Protein AF-0000000072578211 (afdb_homodimer)

Secondary structure (DSSP, 8-state):
------------------------------GGGGS-HHHHHHHHHHHHHHH-SHHHHHHHHHHHHS-EEHHHHHHHH---HHHHHHHHHHHHHTTSEEEEEETTEEEEEES-HHHHHHHHHHHHHHT--HHHHHHHHHHHH-S-------/------------------------------GGGGS-HHHHHHHHHHHHHHH-SHHHHHHHHHHHHS-EEHHHHHHHH---HHHHHHHHHHHHHTTSEEEEEETTEEEEEES-HHHHHHHHHHHHHHT--HHHHHHHHHHHH-S-------

Structure (mmCIF, N/CA/C/O backbone):
data_AF-0000000072578211-model_v1
#
loop_
_entity.id
_entity.type
_entity.pdbx_description
1 polymer 'ArsR-family transcriptional regulator'
#
loop_
_atom_site.group_PDB
_atom_site.id
_atom_site.type_symbol
_atom_site.label_atom_id
_atom_site.label_alt_id
_atom_site.label_comp_id
_atom_site.label_asym_id
_atom_site.label_entity_id
_atom_site.label_seq_id
_atom_site.pdbx_PDB_ins_code
_atom_site.Cartn_x
_atom_site.Cartn_y
_atom_site.Cartn_z
_atom_site.occupancy
_atom_site.B_iso_or_equiv
_atom_site.auth_seq_id
_atom_site.auth_comp_id
_atom_site.auth_asym_id
_atom_site.auth_atom_id
_atom_site.pdbx_PDB_model_num
ATOM 1 N N . MET A 1 1 ? -24.375 31.984 -85.375 1 36.47 1 MET A N 1
ATOM 2 C CA . MET A 1 1 ? -25.062 31.297 -84.312 1 36.47 1 MET A CA 1
ATOM 3 C C . MET A 1 1 ? -24.078 30.891 -83.188 1 36.47 1 MET A C 1
ATOM 5 O O . MET A 1 1 ? -23.25 30 -83.375 1 36.47 1 MET A O 1
ATOM 9 N N . ARG A 1 2 ? -23.547 31.953 -82.5 1 41.81 2 ARG A N 1
ATOM 10 C CA . ARG A 1 2 ? -22.531 31.875 -81.438 1 41.81 2 ARG A CA 1
ATOM 11 C C . ARG A 1 2 ? -23.016 31.062 -80.25 1 41.81 2 ARG A C 1
ATOM 13 O O . ARG A 1 2 ? -24.109 31.297 -79.75 1 41.81 2 ARG A O 1
ATOM 20 N N . ARG A 1 3 ? -22.594 29.766 -80.188 1 44.28 3 ARG A N 1
ATOM 21 C CA . ARG A 1 3 ? -22.859 28.797 -79.125 1 44.28 3 ARG A CA 1
ATOM 22 C C . ARG A 1 3 ? -22.359 29.328 -77.812 1 44.28 3 ARG A C 1
ATOM 24 O O . ARG A 1 3 ? -21.172 29.594 -77.625 1 44.28 3 ARG A O 1
ATOM 31 N N . ILE A 1 4 ? -23.203 30.047 -77.062 1 45 4 ILE A N 1
ATOM 32 C CA . ILE A 1 4 ? -22.984 30.516 -75.688 1 45 4 ILE A CA 1
ATOM 33 C C . ILE A 1 4 ? -22.703 29.328 -74.812 1 45 4 ILE A C 1
ATOM 35 O O . ILE A 1 4 ? -23.484 28.391 -74.75 1 45 4 ILE A O 1
ATOM 39 N N . ASP A 1 5 ? -21.422 28.875 -74.625 1 43.88 5 ASP A N 1
ATOM 40 C CA . ASP A 1 5 ? -20.906 27.859 -73.75 1 43.88 5 ASP A CA 1
ATOM 41 C C . ASP A 1 5 ? -21.172 28.234 -72.312 1 43.88 5 ASP A C 1
ATOM 43 O O . ASP A 1 5 ? -20.453 29.047 -71.688 1 43.88 5 ASP A O 1
ATOM 47 N N . SER A 1 6 ? -22.422 28.438 -71.875 1 41.56 6 SER A N 1
ATOM 48 C CA . SER A 1 6 ? -22.75 28.859 -70.562 1 41.56 6 SER A CA 1
ATOM 49 C C . SER A 1 6 ? -22.359 27.797 -69.5 1 41.56 6 SER A C 1
ATOM 51 O O . SER A 1 6 ? -23.219 27.219 -68.875 1 41.56 6 SER A O 1
ATOM 53 N N . THR A 1 7 ? -21.469 26.844 -69.75 1 43.56 7 THR A N 1
ATOM 54 C CA . THR A 1 7 ? -21.469 25.781 -68.75 1 43.56 7 THR A CA 1
ATOM 55 C C . THR A 1 7 ? -21.047 26.344 -67.375 1 43.56 7 THR A C 1
ATOM 57 O O . THR A 1 7 ? -19.859 26.625 -67.125 1 43.56 7 THR A O 1
ATOM 60 N N . ALA A 1 8 ? -21.719 27.406 -66.875 1 42.22 8 ALA A N 1
ATOM 61 C CA . ALA A 1 8 ? -21.359 27.844 -65.5 1 42.22 8 ALA A CA 1
ATOM 62 C C . ALA A 1 8 ? -21.391 26.672 -64.562 1 42.22 8 ALA A C 1
ATOM 64 O O . ALA A 1 8 ? -22.391 25.938 -64.5 1 42.22 8 ALA A O 1
ATOM 65 N N . ARG A 1 9 ? -20.203 26.156 -64.188 1 40.69 9 ARG A N 1
ATOM 66 C CA . ARG A 1 9 ? -20.047 25.109 -63.188 1 40.69 9 ARG A CA 1
ATOM 67 C C . ARG A 1 9 ? -20.688 25.516 -61.875 1 40.69 9 ARG A C 1
ATOM 69 O O . ARG A 1 9 ? -20.484 26.625 -61.375 1 40.69 9 ARG A O 1
ATOM 76 N N . PRO A 1 10 ? -21.812 24.906 -61.5 1 40.28 10 PRO A N 1
ATOM 77 C CA . PRO A 1 10 ? -22.438 25.234 -60.219 1 40.28 10 PRO A CA 1
ATOM 78 C C . PRO A 1 10 ? -21.422 25.266 -59.062 1 40.28 10 PRO A C 1
ATOM 80 O O . PRO A 1 10 ? -20.391 24.609 -59.125 1 40.28 10 PRO A O 1
ATOM 83 N N . ALA A 1 11 ? -21.422 26.453 -58.375 1 40.59 11 ALA A N 1
ATOM 84 C CA . ALA A 1 11 ? -20.688 26.75 -57.156 1 40.59 11 ALA A CA 1
ATOM 85 C C . ALA A 1 11 ? -20.703 25.562 -56.219 1 40.59 11 ALA A C 1
ATOM 87 O O . ALA A 1 11 ? -21.734 24.906 -56.031 1 40.59 11 ALA A O 1
ATOM 88 N N . GLY A 1 12 ? -19.578 24.906 -56.125 1 33.88 12 GLY A N 1
ATOM 89 C CA . GLY A 1 12 ? -19.281 23.797 -55.219 1 33.88 12 GLY A CA 1
ATOM 90 C C . GLY A 1 12 ? -19.875 23.969 -53.844 1 33.88 12 GLY A C 1
ATOM 91 O O . GLY A 1 12 ? -20.062 25.094 -53.375 1 33.88 12 GLY A O 1
ATOM 92 N N . GLU A 1 13 ? -20.938 23.203 -53.562 1 39.91 13 GLU A N 1
ATOM 93 C CA . GLU A 1 13 ? -21.469 23.031 -52.188 1 39.91 13 GLU A CA 1
ATOM 94 C C . GLU A 1 13 ? -20.344 23.062 -51.156 1 39.91 13 GLU A C 1
ATOM 96 O O . GLU A 1 13 ? -19.391 22.297 -51.25 1 39.91 13 GLU A O 1
ATOM 101 N N . ARG A 1 14 ? -20 24.328 -50.688 1 37.62 14 ARG A N 1
ATOM 102 C CA . ARG A 1 14 ? -19.172 24.359 -49.5 1 37.62 14 ARG A CA 1
ATOM 103 C C . ARG A 1 14 ? -19.625 23.312 -48.5 1 37.62 14 ARG A C 1
ATOM 105 O O . ARG A 1 14 ? -20.781 23.328 -48.062 1 37.62 14 ARG A O 1
ATOM 112 N N . GLU A 1 15 ? -19.125 22.062 -48.562 1 40.78 15 GLU A N 1
ATOM 113 C CA . GLU A 1 15 ? -19.281 21.125 -47.469 1 40.78 15 GLU A CA 1
ATOM 114 C C . GLU A 1 15 ? -19.078 21.812 -46.125 1 40.78 15 GLU A C 1
ATOM 116 O O . GLU A 1 15 ? -17.984 22.344 -45.844 1 40.78 15 GLU A O 1
ATOM 121 N N . VAL A 1 16 ? -20.078 22.578 -45.688 1 40.16 16 VAL A N 1
ATOM 122 C CA . VAL A 1 16 ? -20.031 22.953 -44.25 1 40.16 16 VAL A CA 1
ATOM 123 C C . VAL A 1 16 ? -19.422 21.812 -43.438 1 40.16 16 VAL A C 1
ATOM 125 O O . VAL A 1 16 ? -19.969 20.703 -43.406 1 40.16 16 VAL A O 1
ATOM 128 N N . ALA A 1 17 ? -18.078 21.75 -43.5 1 38.12 17 ALA A N 1
ATOM 129 C CA . ALA A 1 17 ? -17.406 20.938 -42.5 1 38.12 17 ALA A CA 1
ATOM 130 C C . ALA A 1 17 ? -18.109 21.031 -41.156 1 38.12 17 ALA A C 1
ATOM 132 O O . ALA A 1 17 ? -18.156 22.109 -40.531 1 38.12 17 ALA A O 1
ATOM 133 N N . MET A 1 18 ? -19.312 20.453 -41.031 1 35.31 18 MET A N 1
ATOM 134 C CA . MET A 1 18 ? -19.781 20.312 -39.656 1 35.31 18 MET A CA 1
ATOM 135 C C . MET A 1 18 ? -18.641 19.938 -38.719 1 35.31 18 MET A C 1
ATOM 137 O O . MET A 1 18 ? -17.969 18.922 -38.938 1 35.31 18 MET A O 1
ATOM 141 N N . ALA A 1 19 ? -17.891 21 -38.281 1 36.97 19 ALA A N 1
ATOM 142 C CA . ALA A 1 19 ? -16.984 20.734 -37.188 1 36.97 19 ALA A CA 1
ATOM 143 C C . ALA A 1 19 ? -17.547 19.688 -36.219 1 36.97 19 ALA A C 1
ATOM 145 O O . ALA A 1 19 ? -18.703 19.781 -35.812 1 36.97 19 ALA A O 1
ATOM 146 N N . ARG A 1 20 ? -17.219 18.438 -36.438 1 37.59 20 ARG A N 1
ATOM 147 C CA . ARG A 1 20 ? -17.547 17.469 -35.406 1 37.59 20 ARG A CA 1
ATOM 148 C C . ARG A 1 20 ? -17.438 18.078 -34 1 37.59 20 ARG A C 1
ATOM 150 O O . ARG A 1 20 ? -16.5 18.828 -33.719 1 37.59 20 ARG A O 1
ATOM 157 N N . PRO A 1 21 ? -18.641 18.344 -33.406 1 35.53 21 PRO A N 1
ATOM 158 C CA . PRO A 1 21 ? -18.391 18.828 -32.031 1 35.53 21 PRO A CA 1
ATOM 159 C C . PRO A 1 21 ? -17.172 18.172 -31.406 1 35.53 21 PRO A C 1
ATOM 161 O O . PRO A 1 21 ? -16.844 17.016 -31.703 1 35.53 21 PRO A O 1
ATOM 164 N N . SER A 1 22 ? -16.078 18.953 -31.234 1 33.88 22 SER A N 1
ATOM 165 C CA . SER A 1 22 ? -14.977 18.484 -30.391 1 33.88 22 SER A CA 1
ATOM 166 C C . SER A 1 22 ? -15.492 17.594 -29.266 1 33.88 22 SER A C 1
ATOM 168 O O . SER A 1 22 ? -16.516 17.891 -28.641 1 33.88 22 SER A O 1
ATOM 170 N N . LYS A 1 23 ? -15.398 16.328 -29.438 1 35.69 23 LYS A N 1
ATOM 171 C CA . LYS A 1 23 ? -15.648 15.508 -28.266 1 35.69 23 LYS A CA 1
ATOM 172 C C . LYS A 1 23 ? -15.32 16.266 -26.969 1 35.69 23 LYS A C 1
ATOM 174 O O . LYS A 1 23 ? -14.188 16.703 -26.781 1 35.69 23 LYS A O 1
ATOM 179 N N . LEU A 1 24 ? -16.172 17.109 -26.562 1 33.09 24 LEU A N 1
ATOM 180 C CA . LEU A 1 24 ? -16 17.641 -25.203 1 33.09 24 LEU A CA 1
ATOM 181 C C . LEU A 1 24 ? -15.188 16.688 -24.344 1 33.09 24 LEU A C 1
ATOM 183 O O . LEU A 1 24 ? -15.57 15.523 -24.172 1 33.09 24 LEU A O 1
ATOM 187 N N . ARG A 1 25 ? -13.961 16.656 -24.484 1 33.25 25 ARG A N 1
ATOM 188 C CA . ARG A 1 25 ? -13.188 16.047 -23.391 1 33.25 25 ARG A CA 1
ATOM 189 C C . ARG A 1 25 ? -13.875 16.266 -22.047 1 33.25 25 ARG A C 1
ATOM 191 O O . ARG A 1 25 ? -13.852 17.375 -21.5 1 33.25 25 ARG A O 1
ATOM 198 N N . VAL A 1 26 ? -15.172 15.852 -22 1 34.25 26 VAL A N 1
ATOM 199 C CA . VAL A 1 26 ? -15.68 15.781 -20.641 1 34.25 26 VAL A CA 1
ATOM 200 C C . VAL A 1 26 ? -14.523 15.594 -19.656 1 34.25 26 VAL A C 1
ATOM 202 O O . VAL A 1 26 ? -13.734 14.648 -19.797 1 34.25 26 VAL A O 1
ATOM 205 N N . ALA A 1 27 ? -13.906 16.578 -19.266 1 36.09 27 ALA A N 1
ATOM 206 C CA . ALA A 1 27 ? -13.062 16.406 -18.078 1 36.09 27 ALA A CA 1
ATOM 207 C C . ALA A 1 27 ? -13.578 15.289 -17.188 1 36.09 27 ALA A C 1
ATOM 209 O O . ALA A 1 27 ? -14.609 15.43 -16.531 1 36.09 27 ALA A O 1
ATOM 210 N N . VAL A 1 28 ? -13.758 14.086 -17.766 1 36.28 28 VAL A N 1
ATOM 211 C CA . VAL A 1 28 ? -13.992 13 -16.812 1 36.28 28 VAL A CA 1
ATOM 212 C C . VAL A 1 28 ? -13.391 13.367 -15.453 1 36.28 28 VAL A C 1
ATOM 214 O O . VAL A 1 28 ? -12.164 13.484 -15.32 1 36.28 28 VAL A O 1
ATOM 217 N N . SER A 1 29 ? -13.836 14.391 -14.812 1 38.88 29 SER A N 1
ATOM 218 C CA . SER A 1 29 ? -13.477 14.5 -13.398 1 38.88 29 SER A CA 1
ATOM 219 C C . SER A 1 29 ? -13.172 13.133 -12.805 1 38.88 29 SER A C 1
ATOM 221 O O . SER A 1 29 ? -13.93 12.18 -13 1 38.88 29 SER A O 1
ATOM 223 N N . ASP A 1 30 ? -12 12.641 -12.742 1 43.97 30 ASP A N 1
ATOM 224 C CA . ASP A 1 30 ? -11.617 11.398 -12.078 1 43.97 30 ASP A CA 1
ATOM 225 C C . ASP A 1 30 ? -12.578 11.062 -10.945 1 43.97 30 ASP A C 1
ATOM 227 O O . ASP A 1 30 ? -12.75 11.852 -10.016 1 43.97 30 ASP A O 1
ATOM 231 N N . PRO A 1 31 ? -13.625 10.383 -11.32 1 47.59 31 PRO A N 1
ATOM 232 C CA . PRO A 1 31 ? -14.578 10.047 -10.258 1 47.59 31 PRO A CA 1
ATOM 233 C C . PRO A 1 31 ? -13.953 10.094 -8.867 1 47.59 31 PRO A C 1
ATOM 235 O O . PRO A 1 31 ? -14.656 10.305 -7.879 1 47.59 31 PRO A O 1
ATOM 238 N N . ASP A 1 32 ? -12.656 9.703 -8.836 1 52.62 32 ASP A N 1
ATOM 239 C CA . ASP A 1 32 ? -11.977 9.695 -7.539 1 52.62 32 ASP A CA 1
ATOM 240 C C . ASP A 1 32 ? -11.875 11.109 -6.969 1 52.62 32 ASP A C 1
ATOM 242 O O . ASP A 1 32 ? -11.555 11.281 -5.789 1 52.62 32 ASP A O 1
ATOM 246 N N . GLN A 1 33 ? -12.195 12.07 -7.816 1 56.72 33 GLN A N 1
ATOM 247 C CA . GLN A 1 33 ? -12.07 13.469 -7.398 1 56.72 33 GLN A CA 1
ATOM 248 C C . GLN A 1 33 ? -13.125 13.82 -6.352 1 56.72 33 GLN A C 1
ATOM 250 O O . GLN A 1 33 ? -12.93 14.742 -5.559 1 56.72 33 GLN A O 1
ATOM 255 N N . TRP A 1 34 ? -14.047 12.875 -6.262 1 66.44 34 TRP A N 1
ATOM 256 C CA . TRP A 1 34 ? -15.148 13.32 -5.414 1 66.44 34 TRP A CA 1
ATOM 257 C C . TRP A 1 34 ? -15.141 12.578 -4.078 1 66.44 34 TRP A C 1
ATOM 259 O O . TRP A 1 34 ? -15.852 12.961 -3.148 1 66.44 34 TRP A O 1
ATOM 269 N N . LEU A 1 35 ? -14.258 11.781 -4.035 1 78.12 35 LEU A N 1
ATOM 270 C CA . LEU A 1 35 ? -14.258 11.031 -2.779 1 78.12 35 LEU A CA 1
ATOM 271 C C . LEU A 1 35 ? -13.375 11.711 -1.74 1 78.12 35 LEU A C 1
ATOM 273 O O . LEU A 1 35 ? -12.289 12.203 -2.066 1 78.12 35 LEU A O 1
ATOM 277 N N . SER A 1 36 ? -13.93 11.742 -0.559 1 87.06 36 SER A N 1
ATOM 278 C CA . SER A 1 36 ? -13.117 12.266 0.536 1 87.06 36 SER A CA 1
ATOM 279 C C . SER A 1 36 ? -11.938 11.352 0.843 1 87.06 36 SER A C 1
ATOM 281 O O . SER A 1 36 ? -11.906 10.203 0.39 1 87.06 36 SER A O 1
ATOM 283 N N . GLU A 1 37 ? -11.039 11.797 1.55 1 87.31 37 GLU A N 1
ATOM 284 C CA . GLU A 1 37 ? -9.891 10.984 1.943 1 87.31 37 GLU A CA 1
ATOM 285 C C . GLU A 1 37 ? -10.312 9.852 2.873 1 87.31 37 GLU A C 1
ATOM 287 O O . GLU A 1 37 ? -9.734 8.766 2.834 1 87.31 37 GLU A O 1
ATOM 292 N N . ARG A 1 38 ? -11.305 10.164 3.637 1 90.38 38 ARG A N 1
ATOM 293 C CA . ARG A 1 38 ? -11.828 9.125 4.516 1 90.38 38 ARG A CA 1
ATOM 294 C C . ARG A 1 38 ? -12.43 7.977 3.705 1 90.38 38 ARG A C 1
ATOM 296 O O . ARG A 1 38 ? -12.211 6.805 4.016 1 90.38 38 ARG A O 1
ATOM 303 N N . GLU A 1 39 ? -13.188 8.328 2.73 1 87.5 39 GLU A N 1
ATOM 304 C CA . GLU A 1 39 ? -13.812 7.316 1.884 1 87.5 39 GLU A CA 1
ATOM 305 C C . GLU A 1 39 ? -12.766 6.516 1.11 1 87.5 39 GLU A C 1
ATOM 307 O O . GLU A 1 39 ? -12.883 5.297 0.97 1 87.5 39 GLU A O 1
ATOM 312 N N . ARG A 1 40 ? -11.844 7.219 0.647 1 85.88 40 ARG A N 1
ATOM 313 C CA . ARG A 1 40 ? -10.75 6.547 -0.049 1 85.88 40 ARG A CA 1
ATOM 314 C C . ARG A 1 40 ? -10.023 5.578 0.876 1 85.88 40 ARG A C 1
ATOM 316 O O . ARG A 1 40 ? -9.688 4.461 0.474 1 85.88 40 ARG A O 1
ATOM 323 N N . ALA A 1 41 ? -9.82 6.035 2.068 1 90.44 41 ALA A N 1
ATOM 324 C CA . ALA A 1 41 ? -9.156 5.191 3.061 1 90.44 41 ALA A CA 1
ATOM 325 C C . ALA A 1 41 ? -9.977 3.943 3.357 1 90.44 41 ALA A C 1
ATOM 327 O O . ALA A 1 41 ? -9.422 2.85 3.502 1 90.44 41 ALA A O 1
ATOM 328 N N . GLN A 1 42 ? -11.227 4.113 3.438 1 90.5 42 GLN A N 1
ATOM 329 C CA . GLN A 1 42 ? -12.125 2.998 3.727 1 90.5 42 GLN A CA 1
ATOM 330 C C . GLN A 1 42 ? -12.062 1.944 2.625 1 90.5 42 GLN A C 1
ATOM 332 O O . GLN A 1 42 ? -12.164 0.746 2.896 1 90.5 42 GLN A O 1
ATOM 337 N N . MET A 1 43 ? -11.914 2.363 1.492 1 84.31 43 MET A N 1
ATOM 338 C CA . MET A 1 43 ? -11.859 1.458 0.347 1 84.31 43 MET A CA 1
ATOM 339 C C . MET A 1 43 ? -10.484 0.808 0.228 1 84.31 43 MET A C 1
ATOM 341 O O . MET A 1 43 ? -10.375 -0.344 -0.194 1 84.31 43 MET A O 1
ATOM 345 N N . LEU A 1 44 ? -9.492 1.514 0.626 1 87.12 44 LEU A N 1
ATOM 346 C CA . LEU A 1 44 ? -8.117 1.092 0.402 1 87.12 44 LEU A CA 1
ATOM 347 C C . LEU A 1 44 ? -7.621 0.227 1.555 1 87.12 44 LEU A C 1
ATOM 349 O O . LEU A 1 44 ? -6.828 -0.697 1.348 1 87.12 44 LEU A O 1
ATOM 353 N N . ALA A 1 45 ? -8.094 0.511 2.754 1 92.12 45 ALA A N 1
ATOM 354 C CA . ALA A 1 45 ? -7.555 -0.117 3.959 1 92.12 45 ALA A CA 1
ATOM 355 C C . ALA A 1 45 ? -7.633 -1.639 3.863 1 92.12 45 ALA A C 1
ATOM 357 O O . ALA A 1 45 ? -6.648 -2.332 4.133 1 92.12 45 ALA A O 1
ATOM 358 N N . PRO A 1 46 ? -8.75 -2.221 3.412 1 91.69 46 PRO A N 1
ATOM 359 C CA . PRO A 1 46 ? -8.805 -3.68 3.316 1 91.69 46 PRO A CA 1
ATOM 360 C C . PRO A 1 46 ? -7.789 -4.25 2.33 1 91.69 46 PRO A C 1
ATOM 362 O O . PRO A 1 46 ? -7.262 -5.344 2.547 1 91.69 46 PRO A O 1
ATOM 365 N N . LYS A 1 47 ? -7.535 -3.621 1.291 1 88.69 47 LYS A N 1
ATOM 366 C CA . LYS A 1 47 ? -6.547 -4.051 0.308 1 88.69 47 LYS A CA 1
ATOM 367 C C . LYS A 1 47 ? -5.137 -4.008 0.894 1 88.69 47 LYS A C 1
ATOM 369 O O . LYS A 1 47 ? -4.352 -4.938 0.705 1 88.69 47 LYS A O 1
ATOM 374 N N . LEU A 1 48 ? -4.875 -2.92 1.616 1 90.88 48 LEU A N 1
ATOM 375 C CA . LEU A 1 48 ? -3.564 -2.789 2.242 1 90.88 48 LEU A CA 1
ATOM 376 C C . LEU A 1 48 ? -3.385 -3.826 3.348 1 90.88 48 LEU A C 1
ATOM 378 O O . LEU A 1 48 ? -2.285 -4.344 3.545 1 90.88 48 LEU A O 1
ATOM 382 N N . ARG A 1 49 ? -4.473 -4.133 4.008 1 94.25 49 ARG A N 1
ATOM 383 C CA . ARG A 1 49 ? -4.418 -5.191 5.008 1 94.25 49 ARG A CA 1
ATOM 384 C C . ARG A 1 49 ? -4.055 -6.531 4.375 1 94.25 49 ARG A C 1
ATOM 386 O O . ARG A 1 49 ? -3.23 -7.273 4.91 1 94.25 49 ARG A O 1
ATOM 393 N N . ALA A 1 50 ? -4.617 -6.781 3.311 1 94 50 ALA A N 1
ATOM 394 C CA . ALA A 1 50 ? -4.344 -8.031 2.605 1 94 50 ALA A CA 1
ATOM 395 C C . ALA A 1 50 ? -2.887 -8.102 2.158 1 94 50 ALA A C 1
ATOM 397 O O . ALA A 1 50 ? -2.297 -9.18 2.105 1 94 50 ALA A O 1
ATOM 398 N N . LEU A 1 51 ? -2.303 -7.004 1.905 1 92.38 51 LEU A N 1
ATOM 399 C CA . LEU A 1 51 ? -0.944 -6.918 1.384 1 92.38 51 LEU A CA 1
ATOM 400 C C . LEU A 1 51 ? 0.072 -6.867 2.52 1 92.38 51 LEU A C 1
ATOM 402 O O . LEU A 1 51 ? 1.27 -7.059 2.295 1 92.38 51 LEU A O 1
ATOM 406 N N . ALA A 1 52 ? -0.395 -6.566 3.701 1 93.69 52 ALA A N 1
ATOM 407 C CA . ALA A 1 52 ? 0.501 -6.262 4.812 1 93.69 52 ALA A CA 1
ATOM 408 C C . ALA A 1 52 ? 1.125 -7.535 5.379 1 93.69 52 ALA A C 1
ATOM 410 O O . ALA A 1 52 ? 1.874 -7.484 6.359 1 93.69 52 ALA A O 1
ATOM 411 N N . ASP A 1 53 ? 0.927 -8.711 4.773 1 96.25 53 ASP A N 1
ATOM 412 C CA . ASP A 1 53 ? 1.55 -9.984 5.129 1 96.25 53 ASP A CA 1
ATOM 413 C C . ASP A 1 53 ? 2.758 -10.273 4.238 1 96.25 53 ASP A C 1
ATOM 415 O O . ASP A 1 53 ? 2.666 -10.18 3.012 1 96.25 53 ASP A O 1
ATOM 419 N N . GLU A 1 54 ? 3.818 -10.656 4.902 1 95.5 54 GLU A N 1
ATOM 420 C CA . GLU A 1 54 ? 5.066 -10.844 4.172 1 95.5 54 GLU A CA 1
ATOM 421 C C . GLU A 1 54 ? 4.922 -11.914 3.094 1 95.5 54 GLU A C 1
ATOM 423 O O . GLU A 1 54 ? 5.402 -11.742 1.973 1 95.5 54 GLU A O 1
ATOM 428 N N . THR A 1 55 ? 4.324 -12.984 3.459 1 97.62 55 THR A N 1
ATOM 429 C CA . THR A 1 55 ? 4.184 -14.078 2.508 1 97.62 55 THR A CA 1
ATOM 430 C C . THR A 1 55 ? 3.275 -13.68 1.35 1 97.62 55 THR A C 1
ATOM 432 O O . THR A 1 55 ? 3.604 -13.914 0.185 1 97.62 55 THR A O 1
ATOM 435 N N . ARG A 1 56 ? 2.164 -13.109 1.675 1 97.06 56 ARG A N 1
ATOM 436 C CA . ARG A 1 56 ? 1.259 -12.641 0.629 1 97.06 56 ARG A CA 1
ATOM 437 C C . ARG A 1 56 ? 1.942 -11.609 -0.266 1 97.06 56 ARG A C 1
ATOM 439 O O . ARG A 1 56 ? 1.754 -11.617 -1.484 1 97.06 56 ARG A O 1
ATOM 446 N N . LEU A 1 57 ? 2.67 -10.758 0.36 1 93.62 57 LEU A N 1
ATOM 447 C CA . LEU A 1 57 ? 3.4 -9.75 -0.403 1 93.62 57 LEU A CA 1
ATOM 448 C C . LEU A 1 57 ? 4.43 -10.406 -1.318 1 93.62 57 LEU A C 1
ATOM 450 O O . LEU A 1 57 ? 4.586 -10 -2.473 1 93.62 57 LEU A O 1
ATOM 454 N N . THR A 1 58 ? 5.129 -11.367 -0.817 1 94.44 58 THR A N 1
ATOM 455 C CA . THR A 1 58 ? 6.094 -12.094 -1.639 1 94.44 58 THR A CA 1
ATOM 456 C C . THR A 1 58 ? 5.41 -12.703 -2.859 1 94.44 58 THR A C 1
ATOM 458 O O . THR A 1 58 ? 5.887 -12.547 -3.986 1 94.44 58 THR A O 1
ATOM 461 N N . LEU A 1 59 ? 4.332 -13.336 -2.619 1 96.69 59 LEU A N 1
ATOM 462 C CA . LEU A 1 59 ? 3.594 -14.008 -3.688 1 96.69 59 LEU A CA 1
ATOM 463 C C . LEU A 1 59 ? 3.129 -13 -4.734 1 96.69 59 LEU A C 1
ATOM 465 O O . LEU A 1 59 ? 3.293 -13.227 -5.938 1 96.69 59 LEU A O 1
ATOM 469 N N . ILE A 1 60 ? 2.596 -11.891 -4.277 1 94.38 60 ILE A N 1
ATOM 470 C CA . ILE A 1 60 ? 2.02 -10.953 -5.234 1 94.38 60 ILE A CA 1
ATOM 471 C C . ILE A 1 60 ? 3.135 -10.227 -5.984 1 94.38 60 ILE A C 1
ATOM 473 O O . ILE A 1 60 ? 2.98 -9.875 -7.156 1 94.38 60 ILE A O 1
ATOM 477 N N . LEU A 1 61 ? 4.211 -9.977 -5.367 1 90.06 61 LEU A N 1
ATOM 478 C CA . LEU A 1 61 ? 5.344 -9.383 -6.066 1 90.06 61 LEU A CA 1
ATOM 479 C C . LEU A 1 61 ? 5.867 -10.312 -7.152 1 90.06 61 LEU A C 1
ATOM 481 O O . LEU A 1 61 ? 6.277 -9.859 -8.227 1 90.06 61 LEU A O 1
ATOM 485 N N . LEU A 1 62 ? 5.875 -11.602 -6.895 1 92.5 62 LEU A N 1
ATOM 486 C CA . LEU A 1 62 ? 6.242 -12.594 -7.906 1 92.5 62 LEU A CA 1
ATOM 487 C C . LEU A 1 62 ? 5.258 -12.57 -9.07 1 92.5 62 LEU A C 1
ATOM 489 O O . LEU A 1 62 ? 5.66 -12.609 -10.234 1 92.5 62 LEU A O 1
ATOM 493 N N . ILE A 1 63 ? 4.008 -12.445 -8.719 1 92.5 63 ILE A N 1
ATOM 494 C CA . ILE A 1 63 ? 2.951 -12.43 -9.727 1 92.5 63 ILE A CA 1
ATOM 495 C C . ILE A 1 63 ? 3.035 -11.141 -10.539 1 92.5 63 ILE A C 1
ATOM 497 O O . ILE A 1 63 ? 2.73 -11.133 -11.734 1 92.5 63 ILE A O 1
ATOM 501 N N . ALA A 1 64 ? 3.398 -10.086 -9.922 1 86.19 64 ALA A N 1
ATOM 502 C CA . ALA A 1 64 ? 3.516 -8.789 -10.586 1 86.19 64 ALA A CA 1
ATOM 503 C C . ALA A 1 64 ? 4.586 -8.828 -11.672 1 86.19 64 ALA A C 1
ATOM 505 O O . ALA A 1 64 ? 4.547 -8.039 -12.617 1 86.19 64 ALA A O 1
ATOM 506 N N . GLN A 1 65 ? 5.555 -9.672 -11.539 1 83.81 65 GLN A N 1
ATOM 507 C CA . GLN A 1 65 ? 6.602 -9.82 -12.547 1 83.81 65 GLN A CA 1
ATOM 508 C C . GLN A 1 65 ? 6.07 -10.508 -13.797 1 83.81 65 GLN A C 1
ATOM 510 O O . GLN A 1 65 ? 6.395 -10.109 -14.914 1 83.81 65 GLN A O 1
ATOM 515 N N . ARG A 1 66 ? 5.332 -11.492 -13.562 1 87.5 66 ARG A N 1
ATOM 516 C CA . ARG A 1 66 ? 4.676 -12.266 -14.617 1 87.5 66 ARG A CA 1
ATOM 517 C C . ARG A 1 66 ? 3.604 -13.18 -14.039 1 87.5 66 ARG A C 1
ATOM 519 O O . ARG A 1 66 ? 3.664 -13.547 -12.859 1 87.5 66 ARG A O 1
ATOM 526 N N . PRO A 1 67 ? 2.684 -13.523 -14.844 1 91.81 67 PRO A N 1
ATOM 527 C CA . PRO A 1 67 ? 1.713 -14.523 -14.383 1 91.81 67 PRO A CA 1
ATOM 528 C C . PRO A 1 67 ? 2.375 -15.812 -13.914 1 91.81 67 PRO A C 1
ATOM 530 O O . PRO A 1 67 ? 3.369 -16.25 -14.5 1 91.81 67 PRO A O 1
ATOM 533 N N . ARG A 1 68 ? 1.803 -16.422 -12.883 1 95.19 68 ARG A N 1
ATOM 534 C CA . ARG A 1 68 ? 2.398 -17.641 -12.344 1 95.19 68 ARG A CA 1
ATOM 535 C C . ARG A 1 68 ? 1.322 -18.625 -11.906 1 95.19 68 ARG A C 1
ATOM 537 O O . ARG A 1 68 ? 0.296 -18.234 -11.352 1 95.19 68 ARG A O 1
ATOM 544 N N . THR A 1 69 ? 1.664 -19.844 -12.133 1 96.06 69 THR A N 1
ATOM 545 C CA . THR A 1 69 ? 0.804 -20.922 -11.633 1 96.06 69 THR A CA 1
ATOM 546 C C . THR A 1 69 ? 1.081 -21.188 -10.156 1 96.06 69 THR A C 1
ATOM 548 O O . THR A 1 69 ? 2.088 -20.719 -9.609 1 96.06 69 THR A O 1
ATOM 551 N N . VAL A 1 70 ? 0.137 -21.906 -9.492 1 95.19 70 VAL A N 1
ATOM 552 C CA . VAL A 1 70 ? 0.33 -22.281 -8.094 1 95.19 70 VAL A CA 1
ATOM 553 C C . VAL A 1 70 ? 1.639 -23.047 -7.945 1 95.19 70 VAL A C 1
ATOM 555 O O . VAL A 1 70 ? 2.404 -22.812 -7.012 1 95.19 70 VAL A O 1
ATOM 558 N N . LYS A 1 71 ? 1.906 -23.906 -8.922 1 95.44 71 LYS A N 1
ATOM 559 C CA . LYS A 1 71 ? 3.117 -24.719 -8.883 1 95.44 71 LYS A CA 1
ATOM 560 C C . LYS A 1 71 ? 4.367 -23.844 -8.961 1 95.44 71 LYS A C 1
ATOM 562 O O . LYS A 1 71 ? 5.328 -24.062 -8.219 1 95.44 71 LYS A O 1
ATOM 567 N N . GLU A 1 72 ? 4.375 -22.938 -9.812 1 96.44 72 GLU A N 1
ATOM 568 C CA . GLU A 1 72 ? 5.504 -22.016 -9.938 1 96.44 72 GLU A CA 1
ATOM 569 C C . GLU A 1 72 ? 5.703 -21.203 -8.656 1 96.44 72 GLU A C 1
ATOM 571 O O . GLU A 1 72 ? 6.836 -20.938 -8.258 1 96.44 72 GLU A O 1
ATOM 576 N N . LEU A 1 73 ? 4.586 -20.797 -8.031 1 97.56 73 LEU A N 1
ATOM 577 C CA . LEU A 1 73 ? 4.652 -20.062 -6.777 1 97.56 73 LEU A CA 1
ATOM 578 C C . LEU A 1 73 ? 5.195 -20.938 -5.652 1 97.56 73 LEU A C 1
ATOM 580 O O . LEU A 1 73 ? 5.977 -20.469 -4.82 1 97.56 73 LEU A O 1
ATOM 584 N N . GLN A 1 74 ? 4.844 -22.203 -5.668 1 97.44 74 GLN A N 1
ATOM 585 C CA . GLN A 1 74 ? 5.395 -23.156 -4.707 1 97.44 74 GLN A CA 1
ATOM 586 C C . GLN A 1 74 ? 6.91 -23.266 -4.852 1 97.44 74 GLN A C 1
ATOM 588 O O . GLN A 1 74 ? 7.637 -23.203 -3.855 1 97.44 74 GLN A O 1
ATOM 593 N N . GLU A 1 75 ? 7.352 -23.438 -6.027 1 97.25 75 GLU A N 1
ATOM 594 C CA . GLU A 1 75 ? 8.773 -23.609 -6.316 1 97.25 75 GLU A CA 1
ATOM 595 C C . GLU A 1 75 ? 9.562 -22.359 -5.922 1 97.25 75 GLU A C 1
ATOM 597 O O . GLU A 1 75 ? 10.656 -22.469 -5.367 1 97.25 75 GLU A O 1
ATOM 602 N N . ALA A 1 76 ? 8.969 -21.25 -6.18 1 96.19 76 ALA A N 1
ATOM 603 C CA . ALA A 1 76 ? 9.656 -19.984 -5.926 1 96.19 76 ALA A CA 1
ATOM 604 C C . ALA A 1 76 ? 9.711 -19.688 -4.43 1 96.19 76 ALA A C 1
ATOM 606 O O . ALA A 1 76 ? 10.617 -18.984 -3.963 1 96.19 76 ALA A O 1
ATOM 607 N N . THR A 1 77 ? 8.727 -20.094 -3.67 1 97.19 77 THR A N 1
ATOM 608 C CA . THR A 1 77 ? 8.617 -19.703 -2.27 1 97.19 77 THR A CA 1
ATOM 609 C C . THR A 1 77 ? 8.984 -20.859 -1.352 1 97.19 77 THR A C 1
ATOM 611 O O . THR A 1 77 ? 9.234 -20.656 -0.161 1 97.19 77 THR A O 1
ATOM 614 N N . GLY A 1 78 ? 8.859 -22.062 -1.856 1 97.5 78 GLY A N 1
ATOM 615 C CA . GLY A 1 78 ? 9.094 -23.25 -1.046 1 97.5 78 GLY A CA 1
ATOM 616 C C . GLY A 1 78 ? 7.898 -23.625 -0.187 1 97.5 78 GLY A C 1
ATOM 617 O O . GLY A 1 78 ? 8.008 -24.484 0.693 1 97.5 78 GLY A O 1
ATOM 618 N N . LEU A 1 79 ? 6.84 -23.047 -0.326 1 97.75 79 LEU A N 1
ATOM 619 C CA . LEU A 1 79 ? 5.633 -23.297 0.451 1 97.75 79 LEU A CA 1
ATOM 620 C C . LEU A 1 79 ? 4.812 -24.422 -0.167 1 97.75 79 LEU A C 1
ATOM 622 O O . LEU A 1 79 ? 4.926 -24.688 -1.364 1 97.75 79 LEU A O 1
ATOM 626 N N . SER A 1 80 ? 4.031 -25.047 0.609 1 97.81 80 SER A N 1
ATOM 627 C CA . SER A 1 80 ? 3.115 -26.078 0.113 1 97.81 80 SER A CA 1
ATOM 628 C C . SER A 1 80 ? 1.979 -25.453 -0.693 1 97.81 80 SER A C 1
ATOM 630 O O . SER A 1 80 ? 1.715 -24.25 -0.58 1 97.81 80 SER A O 1
ATOM 632 N N . GLN A 1 81 ? 1.312 -26.234 -1.458 1 95.75 81 GLN A N 1
ATOM 633 C CA . GLN A 1 81 ? 0.159 -25.797 -2.238 1 95.75 81 GLN A CA 1
ATOM 634 C C . GLN A 1 81 ? -0.936 -25.25 -1.333 1 95.75 81 GLN A C 1
ATOM 636 O O . GLN A 1 81 ? -1.575 -24.25 -1.669 1 95.75 81 GLN A O 1
ATOM 641 N N . THR A 1 82 ? -1.144 -25.875 -0.227 1 97.19 82 THR A N 1
ATOM 642 C CA . THR A 1 82 ? -2.168 -25.453 0.721 1 97.19 82 THR A CA 1
ATOM 643 C C . THR A 1 82 ? -1.893 -24.047 1.223 1 97.19 82 THR A C 1
ATOM 645 O O . THR A 1 82 ? -2.789 -23.203 1.235 1 97.19 82 THR A O 1
ATOM 648 N N . LEU A 1 83 ? -0.681 -23.734 1.643 1 97.56 83 LEU A N 1
ATOM 649 C CA . LEU A 1 83 ? -0.304 -22.422 2.174 1 97.56 83 LEU A CA 1
ATOM 650 C C . LEU A 1 83 ? -0.369 -21.359 1.088 1 97.56 83 LEU A C 1
ATOM 652 O O . LEU A 1 83 ? -0.82 -20.234 1.34 1 97.56 83 LEU A O 1
ATOM 656 N N . VAL A 1 84 ? 0.136 -21.75 -0.083 1 97.62 84 VAL A N 1
ATOM 657 C CA . VAL A 1 84 ? 0.074 -20.812 -1.199 1 97.62 84 VAL A CA 1
ATOM 658 C C . VAL A 1 84 ? -1.378 -20.422 -1.47 1 97.62 84 VAL A C 1
ATOM 660 O O . VAL A 1 84 ? -1.697 -19.234 -1.601 1 97.62 84 VAL A O 1
ATOM 663 N N . SER A 1 85 ? -2.197 -21.391 -1.495 1 95.5 85 SER A N 1
ATOM 664 C CA . SER A 1 85 ? -3.611 -21.141 -1.751 1 95.5 85 SER A CA 1
ATOM 665 C C . SER A 1 85 ? -4.23 -20.297 -0.637 1 95.5 85 SER A C 1
ATOM 667 O O . SER A 1 85 ? -5.004 -19.375 -0.903 1 95.5 85 SER A O 1
ATOM 669 N N . HIS A 1 86 ? -3.924 -20.625 0.536 1 97.44 86 HIS A N 1
ATOM 670 C CA . HIS A 1 86 ? -4.41 -19.891 1.703 1 97.44 86 HIS A CA 1
ATOM 671 C C . HIS A 1 86 ? -4.031 -18.422 1.628 1 97.44 86 HIS A C 1
ATOM 673 O O . HIS A 1 86 ? -4.859 -17.547 1.896 1 97.44 86 HIS A O 1
ATOM 679 N N . HIS A 1 87 ? -2.836 -18.156 1.216 1 97.56 87 HIS A N 1
ATOM 680 C CA . HIS A 1 87 ? -2.35 -16.781 1.169 1 97.56 87 HIS A CA 1
ATOM 681 C C . HIS A 1 87 ? -2.887 -16.047 -0.055 1 97.56 87 HIS A C 1
ATOM 683 O O . HIS A 1 87 ? -3.002 -14.812 -0.046 1 97.56 87 HIS A O 1
ATOM 689 N N . LEU A 1 88 ? -3.193 -16.781 -1.075 1 97.06 88 LEU A N 1
ATOM 690 C CA . LEU A 1 88 ? -3.709 -16.172 -2.293 1 97.06 88 LEU A CA 1
ATOM 691 C C . LEU A 1 88 ? -5.18 -15.797 -2.133 1 97.06 88 LEU A C 1
ATOM 693 O O . LEU A 1 88 ? -5.672 -14.883 -2.807 1 97.06 88 LEU A O 1
ATOM 697 N N . ALA A 1 89 ? -5.902 -16.406 -1.266 1 97.31 89 ALA A N 1
ATOM 698 C CA . ALA A 1 89 ? -7.344 -16.219 -1.102 1 97.31 89 ALA A CA 1
ATOM 699 C C . ALA A 1 89 ? -7.68 -14.781 -0.738 1 97.31 89 ALA A C 1
ATOM 701 O O . ALA A 1 89 ? -8.477 -14.133 -1.425 1 97.31 89 ALA A O 1
ATOM 702 N N . PRO A 1 90 ? -7.094 -14.203 0.32 1 97.06 90 PRO A N 1
ATOM 703 C CA . PRO A 1 90 ? -7.398 -12.805 0.643 1 97.06 90 PRO A CA 1
ATOM 704 C C . PRO A 1 90 ? -7.039 -11.844 -0.487 1 97.06 90 PRO A C 1
ATOM 706 O O . PRO A 1 90 ? -7.699 -10.82 -0.667 1 97.06 90 PRO A O 1
ATOM 709 N N . LEU A 1 91 ? -6 -12.141 -1.279 1 94.25 91 LEU A N 1
ATOM 710 C CA . LEU A 1 91 ? -5.594 -11.305 -2.402 1 94.25 91 LEU A CA 1
ATOM 711 C C . LEU A 1 91 ? -6.648 -11.328 -3.506 1 94.25 91 LEU A C 1
ATOM 713 O O . LEU A 1 91 ? -6.961 -10.289 -4.094 1 94.25 91 LEU A O 1
ATOM 717 N N . ARG A 1 92 ? -7.137 -12.492 -3.711 1 93.12 92 ARG A N 1
ATOM 718 C CA . ARG A 1 92 ? -8.211 -12.641 -4.695 1 93.12 92 ARG A CA 1
ATOM 719 C C . ARG A 1 92 ? -9.477 -11.938 -4.227 1 93.12 92 ARG A C 1
ATOM 721 O O . ARG A 1 92 ? -10.141 -11.258 -5.008 1 93.12 92 ARG A O 1
ATOM 728 N N . GLU A 1 93 ? -9.82 -12.062 -2.984 1 92.69 93 GLU A N 1
ATOM 729 C CA . GLU A 1 93 ? -11.016 -11.477 -2.396 1 92.69 93 GLU A CA 1
ATOM 730 C C . GLU A 1 93 ? -10.992 -9.953 -2.512 1 92.69 93 GLU A C 1
ATOM 732 O O . GLU A 1 93 ? -12.031 -9.328 -2.709 1 92.69 93 GLU A O 1
ATOM 737 N N . GLN A 1 94 ? -9.812 -9.391 -2.451 1 89.5 94 GLN A N 1
ATOM 738 C CA . GLN A 1 94 ? -9.672 -7.945 -2.539 1 89.5 94 GLN A CA 1
ATOM 739 C C . GLN A 1 94 ? -9.406 -7.504 -3.975 1 89.5 94 GLN A C 1
ATOM 741 O O . GLN A 1 94 ? -8.992 -6.367 -4.215 1 89.5 94 GLN A O 1
ATOM 746 N N . ASN A 1 95 ? -9.453 -8.43 -4.871 1 86.69 95 ASN A N 1
ATOM 747 C CA . ASN A 1 95 ? -9.297 -8.172 -6.297 1 86.69 95 ASN A CA 1
ATOM 748 C C . ASN A 1 95 ? -7.902 -7.641 -6.621 1 86.69 95 ASN A C 1
ATOM 750 O O . ASN A 1 95 ? -7.754 -6.715 -7.422 1 86.69 95 ASN A O 1
ATOM 754 N N . LEU A 1 96 ? -6.961 -8.117 -5.988 1 88.88 96 LEU A N 1
ATOM 755 C CA . LEU A 1 96 ? -5.574 -7.754 -6.254 1 88.88 96 LEU A CA 1
ATOM 756 C C . LEU A 1 96 ? -4.957 -8.688 -7.289 1 88.88 96 LEU A C 1
ATOM 758 O O . LEU A 1 96 ? -4.105 -8.266 -8.078 1 88.88 96 LEU A O 1
ATOM 762 N N . VAL A 1 97 ? -5.402 -9.922 -7.25 1 91.25 97 VAL A N 1
ATOM 763 C CA . VAL A 1 97 ? -5 -10.906 -8.242 1 91.25 97 VAL A CA 1
ATOM 764 C C . VAL A 1 97 ? -6.23 -11.633 -8.781 1 91.25 97 VAL A C 1
ATOM 766 O O . VAL A 1 97 ? -7.297 -11.602 -8.164 1 91.25 97 VAL A O 1
ATOM 769 N N . GLU A 1 98 ? -6.047 -12.164 -9.906 1 89.88 98 GLU A N 1
ATOM 770 C CA . GLU A 1 98 ? -7.094 -12.961 -10.547 1 89.88 98 GLU A CA 1
ATOM 771 C C . GLU A 1 98 ? -6.57 -14.336 -10.953 1 89.88 98 GLU A C 1
ATOM 773 O O . GLU A 1 98 ? -5.43 -14.469 -11.406 1 89.88 98 GLU A O 1
ATOM 778 N N . ALA A 1 99 ? -7.398 -15.328 -10.766 1 92.62 99 ALA A N 1
ATOM 779 C CA . ALA A 1 99 ? -7.066 -16.688 -11.188 1 92.62 99 ALA A CA 1
ATOM 780 C C . ALA A 1 99 ? -7.664 -16.984 -12.562 1 92.62 99 ALA A C 1
ATOM 782 O O . ALA A 1 99 ? -8.875 -16.859 -12.758 1 92.62 99 ALA A O 1
ATOM 783 N N . ILE A 1 100 ? -6.793 -17.312 -13.484 1 89.31 100 ILE A N 1
ATOM 784 C CA . ILE A 1 100 ? -7.242 -17.688 -14.82 1 89.31 100 ILE A CA 1
ATOM 785 C C . ILE A 1 100 ? -6.918 -19.156 -15.086 1 89.31 100 ILE A C 1
ATOM 787 O O . ILE A 1 100 ? -5.82 -19.609 -14.766 1 89.31 100 ILE A O 1
ATOM 791 N N . PRO A 1 101 ? -7.879 -19.828 -15.648 1 90.19 101 PRO A N 1
ATOM 792 C CA . PRO A 1 101 ? -7.625 -21.25 -15.93 1 90.19 101 PRO A CA 1
ATOM 793 C C . PRO A 1 101 ? -6.504 -21.453 -16.953 1 90.19 101 PRO A C 1
ATOM 795 O O . PRO A 1 101 ? -6.445 -20.75 -17.953 1 90.19 101 PRO A O 1
ATOM 798 N N . LYS A 1 102 ? -5.617 -22.172 -16.578 1 87.75 102 LYS A N 1
ATOM 799 C CA . LYS A 1 102 ? -4.539 -22.578 -17.469 1 87.75 102 LYS A CA 1
ATOM 800 C C . LYS A 1 102 ? -4.328 -24.094 -17.406 1 87.75 102 LYS A C 1
ATOM 802 O O . LYS A 1 102 ? -3.668 -24.594 -16.5 1 87.75 102 LYS A O 1
ATOM 807 N N . GLY A 1 103 ? -4.801 -24.781 -18.562 1 88.25 103 GLY A N 1
ATOM 808 C CA . GLY A 1 103 ? -4.711 -26.234 -18.547 1 88.25 103 GLY A CA 1
ATOM 809 C C . GLY A 1 103 ? -5.391 -26.859 -17.344 1 88.25 103 GLY A C 1
ATOM 810 O O . GLY A 1 103 ? -6.582 -26.641 -17.125 1 88.25 103 GLY A O 1
ATOM 811 N N . ARG A 1 104 ? -4.633 -27.672 -16.578 1 86.88 104 ARG A N 1
ATOM 812 C CA . ARG A 1 104 ? -5.16 -28.391 -15.414 1 86.88 104 ARG A CA 1
ATOM 813 C C . ARG A 1 104 ? -5 -27.578 -14.141 1 86.88 104 ARG A C 1
ATOM 815 O O . ARG A 1 104 ? -5.328 -28.031 -13.047 1 86.88 104 ARG A O 1
ATOM 822 N N . SER A 1 105 ? -4.406 -26.391 -14.289 1 87.94 105 SER A N 1
ATOM 823 C CA . SER A 1 105 ? -4.176 -25.562 -13.109 1 87.94 105 SER A CA 1
ATOM 824 C C . SER A 1 105 ? -4.621 -24.125 -13.359 1 87.94 105 SER A C 1
ATOM 826 O O . SER A 1 105 ? -5.145 -23.812 -14.43 1 87.94 105 SER A O 1
ATOM 828 N N . ASN A 1 106 ? -4.602 -23.328 -12.258 1 91.69 106 ASN A N 1
ATOM 829 C CA . ASN A 1 106 ? -4.883 -21.891 -12.375 1 91.69 106 ASN A CA 1
ATOM 830 C C . ASN A 1 106 ? -3.6 -21.078 -12.43 1 91.69 106 ASN A C 1
ATOM 832 O O . ASN A 1 106 ? -2.592 -21.453 -11.828 1 91.69 106 ASN A O 1
ATOM 836 N N . GLN A 1 107 ? -3.711 -20.094 -13.234 1 94.5 107 GLN A N 1
ATOM 837 C CA . GLN A 1 107 ? -2.656 -19.094 -13.289 1 94.5 107 GLN A CA 1
ATOM 838 C C . GLN A 1 107 ? -3.121 -17.781 -12.672 1 94.5 107 GLN A C 1
ATOM 840 O O . GLN A 1 107 ? -4.246 -17.328 -12.906 1 94.5 107 GLN A O 1
ATOM 845 N N . TYR A 1 108 ? -2.221 -17.266 -11.914 1 94.5 108 TYR A N 1
ATOM 846 C CA . TYR A 1 108 ? -2.568 -16.016 -11.25 1 94.5 108 TYR A CA 1
ATOM 847 C C . TYR A 1 108 ? -1.927 -14.828 -11.961 1 94.5 108 TYR A C 1
ATOM 849 O O . TYR A 1 108 ? -0.75 -14.875 -12.32 1 94.5 108 TYR A O 1
ATOM 857 N N . VAL A 1 109 ? -2.748 -13.797 -12.141 1 88.81 109 VAL A N 1
ATOM 858 C CA . VAL A 1 109 ? -2.322 -12.562 -12.789 1 88.81 109 VAL A CA 1
ATOM 859 C C . VAL A 1 109 ? -2.725 -11.367 -11.938 1 88.81 109 VAL A C 1
ATOM 861 O O . VAL A 1 109 ? -3.646 -11.453 -11.125 1 88.81 109 VAL A O 1
ATOM 864 N N . MET A 1 110 ? -1.957 -10.328 -12.109 1 87 110 MET A N 1
ATOM 865 C CA . MET A 1 110 ? -2.365 -9.086 -11.453 1 87 110 MET A CA 1
ATOM 866 C C . MET A 1 110 ? -3.686 -8.578 -12.023 1 87 110 MET A C 1
ATOM 868 O O . MET A 1 110 ? -3.9 -8.609 -13.234 1 87 110 MET A O 1
ATOM 872 N N . CYS A 1 111 ? -4.562 -8.242 -11.148 1 78.06 111 CYS A N 1
ATOM 873 C CA . CYS A 1 111 ? -5.855 -7.754 -11.609 1 78.06 111 CYS A CA 1
ATOM 874 C C . CYS A 1 111 ? -5.688 -6.523 -12.492 1 78.06 111 CYS A C 1
ATOM 876 O O . CYS A 1 111 ? -6.367 -6.391 -13.516 1 78.06 111 CYS A O 1
ATOM 878 N N . CYS A 1 112 ? -4.98 -5.504 -12.008 1 68.62 112 CYS A N 1
ATOM 879 C CA . CYS A 1 112 ? -4.816 -4.316 -12.844 1 68.62 112 CYS A CA 1
ATOM 880 C C . CYS A 1 112 ? -3.361 -3.861 -12.859 1 68.62 112 CYS A C 1
ATOM 882 O O . CYS A 1 112 ? -2.656 -3.992 -11.852 1 68.62 112 CYS A O 1
ATOM 884 N N . GLN A 1 113 ? -2.926 -3.666 -14.078 1 62.38 113 GLN A N 1
ATOM 885 C CA . GLN A 1 113 ? -1.564 -3.166 -14.242 1 62.38 113 GLN A CA 1
ATOM 886 C C . GLN A 1 113 ? -1.335 -1.912 -13.406 1 62.38 113 GLN A C 1
ATOM 888 O O . GLN A 1 113 ? -0.227 -1.682 -12.914 1 62.38 113 GLN A O 1
ATOM 893 N N . THR A 1 114 ? -2.475 -1.308 -13.195 1 63.34 114 THR A N 1
ATOM 894 C CA . THR A 1 114 ? -2.375 -0.056 -12.453 1 63.34 114 THR A CA 1
ATOM 895 C C . THR A 1 114 ? -2.004 -0.32 -11 1 63.34 114 THR A C 1
ATOM 897 O O . THR A 1 114 ? -1.373 0.518 -10.352 1 63.34 114 THR A O 1
ATOM 900 N N . LEU A 1 115 ? -2.309 -1.515 -10.578 1 71 115 LEU A N 1
ATOM 901 C CA . LEU A 1 115 ? -1.95 -1.866 -9.211 1 71 115 LEU A CA 1
ATOM 902 C C . LEU A 1 115 ? -0.499 -2.328 -9.133 1 71 115 LEU A C 1
ATOM 904 O O . LEU A 1 115 ? 0.154 -2.158 -8.102 1 71 115 LEU A O 1
ATOM 908 N N . ALA A 1 116 ? -0.077 -2.836 -10.227 1 69.69 116 ALA A N 1
ATOM 909 C CA . ALA A 1 116 ? 1.278 -3.381 -10.25 1 69.69 116 ALA A CA 1
ATOM 910 C C . ALA A 1 116 ? 2.316 -2.275 -10.086 1 69.69 116 ALA A C 1
ATOM 912 O O . ALA A 1 116 ? 3.314 -2.449 -9.383 1 69.69 116 ALA A O 1
ATOM 913 N N . GLU A 1 117 ? 1.916 -1.162 -10.602 1 71.44 117 GLU A N 1
ATOM 914 C CA . GLU A 1 117 ? 2.881 -0.067 -10.602 1 71.44 117 GLU A CA 1
ATOM 915 C C . GLU A 1 117 ? 3.068 0.498 -9.195 1 71.44 117 GLU A C 1
ATOM 917 O O . GLU A 1 117 ? 4.195 0.604 -8.711 1 71.44 117 GLU A O 1
ATOM 922 N N . PRO A 1 118 ? 1.986 0.766 -8.57 1 73.25 118 PRO A N 1
ATOM 923 C CA . PRO A 1 118 ? 2.184 1.274 -7.215 1 73.25 118 PRO A CA 1
ATOM 924 C C . PRO A 1 118 ? 2.816 0.242 -6.281 1 73.25 118 PRO A C 1
ATOM 926 O O . PRO A 1 118 ? 3.613 0.598 -5.41 1 73.25 118 PRO A O 1
ATOM 929 N N . LEU A 1 119 ? 2.547 -0.965 -6.484 1 70.44 119 LEU A N 1
ATOM 930 C CA . LEU A 1 119 ? 3.152 -2.016 -5.672 1 70.44 119 LEU A CA 1
ATOM 931 C C . LEU A 1 119 ? 4.656 -2.088 -5.906 1 70.44 119 LEU A C 1
ATOM 933 O O . LEU A 1 119 ? 5.434 -2.203 -4.953 1 70.44 119 LEU A O 1
ATOM 937 N N . ARG A 1 120 ? 5.012 -1.994 -7.133 1 68.31 120 ARG A N 1
ATOM 938 C CA . ARG A 1 120 ? 6.426 -2.016 -7.484 1 68.31 120 ARG A CA 1
ATOM 939 C C . ARG A 1 120 ? 7.141 -0.774 -6.957 1 68.31 120 ARG A C 1
ATOM 941 O O . ARG A 1 120 ? 8.273 -0.857 -6.488 1 68.31 120 ARG A O 1
ATOM 948 N N . MET A 1 121 ? 6.422 0.283 -7.066 1 71.31 121 MET A N 1
ATOM 949 C CA . MET A 1 121 ? 6.996 1.521 -6.547 1 71.31 121 MET A CA 1
ATOM 950 C C . MET A 1 121 ? 7.23 1.426 -5.043 1 71.31 121 MET A C 1
ATOM 952 O O . MET A 1 121 ? 8.289 1.813 -4.551 1 71.31 121 MET A O 1
ATOM 956 N N . PHE A 1 122 ? 6.289 0.844 -4.367 1 72.5 122 PHE A N 1
ATOM 957 C CA . PHE A 1 122 ? 6.434 0.659 -2.93 1 72.5 122 PHE A CA 1
ATOM 958 C C . PHE A 1 122 ? 7.57 -0.306 -2.617 1 72.5 122 PHE A C 1
ATOM 960 O O . PHE A 1 122 ? 8.352 -0.076 -1.691 1 72.5 122 PHE A O 1
ATOM 967 N N . ALA A 1 123 ? 7.672 -1.271 -3.438 1 64.06 123 ALA A N 1
ATOM 968 C CA . ALA A 1 123 ? 8.711 -2.273 -3.225 1 64.06 123 ALA A CA 1
ATOM 969 C C . ALA A 1 123 ? 10.102 -1.683 -3.463 1 64.06 123 ALA A C 1
ATOM 971 O O . ALA A 1 123 ? 11.07 -2.066 -2.799 1 64.06 123 ALA A O 1
ATOM 972 N N . SER A 1 124 ? 10.133 -0.756 -4.363 1 67.81 124 SER A N 1
ATOM 973 C CA . SER A 1 124 ? 11.406 -0.106 -4.648 1 67.81 124 SER A CA 1
ATOM 974 C C . SER A 1 124 ? 11.797 0.863 -3.539 1 67.81 124 SER A C 1
ATOM 976 O O . SER A 1 124 ? 12.984 1.081 -3.285 1 67.81 124 SER A O 1
ATOM 978 N N . LEU A 1 125 ? 10.82 1.455 -2.957 1 62.75 125 LEU A N 1
ATOM 979 C CA . LEU A 1 125 ? 11.062 2.395 -1.868 1 62.75 125 LEU A CA 1
ATOM 980 C C . LEU A 1 125 ? 11.516 1.663 -0.61 1 62.75 125 LEU A C 1
ATOM 982 O O . LEU A 1 125 ? 12.297 2.203 0.178 1 62.75 125 LEU A O 1
ATOM 986 N N . ALA A 1 126 ? 10.859 0.555 -0.377 1 58.78 126 ALA A N 1
ATOM 987 C CA . ALA A 1 126 ? 11.266 -0.236 0.781 1 58.78 126 ALA A CA 1
ATOM 988 C C . ALA A 1 126 ? 12.773 -0.467 0.783 1 58.78 126 ALA A C 1
ATOM 990 O O . ALA A 1 126 ? 13.391 -0.572 1.847 1 58.78 126 ALA A O 1
ATOM 991 N N . ALA A 1 127 ? 13.25 -0.472 -0.432 1 57.81 127 ALA A N 1
ATOM 992 C CA . ALA A 1 127 ? 14.695 -0.682 -0.55 1 57.81 127 ALA A CA 1
ATOM 993 C C . ALA A 1 127 ? 15.461 0.617 -0.308 1 57.81 127 ALA A C 1
ATOM 995 O O . ALA A 1 127 ? 16.688 0.614 -0.224 1 57.81 127 ALA A O 1
ATOM 996 N N . MET A 1 128 ? 14.641 1.631 -0.217 1 57.75 128 MET A N 1
ATOM 997 C CA . MET A 1 128 ? 15.344 2.895 -0.033 1 57.75 128 MET A CA 1
ATOM 998 C C . MET A 1 128 ? 15.867 3.025 1.395 1 57.75 128 MET A C 1
ATOM 1000 O O . MET A 1 128 ? 15.156 2.707 2.35 1 57.75 128 MET A O 1
ATOM 1004 N N . ASP A 1 129 ? 17.062 3.049 1.463 1 57.34 129 ASP A N 1
ATOM 1005 C CA . ASP A 1 129 ? 17.734 3.227 2.746 1 57.34 129 ASP A CA 1
ATOM 1006 C C . ASP A 1 129 ? 17.391 4.574 3.369 1 57.34 129 ASP A C 1
ATOM 1008 O O . ASP A 1 129 ? 16.938 5.488 2.672 1 57.34 129 ASP A O 1
ATOM 1012 N N . PRO A 1 130 ? 17.344 4.531 4.703 1 59.47 130 PRO A N 1
ATOM 1013 C CA . PRO A 1 130 ? 17.078 5.781 5.418 1 59.47 130 PRO A CA 1
ATOM 1014 C C . PRO A 1 130 ? 17.844 6.969 4.828 1 59.47 130 PRO A C 1
ATOM 1016 O O . PRO A 1 130 ? 17.328 8.094 4.836 1 59.47 130 PRO A O 1
ATOM 1019 N N . GLU A 1 131 ? 18.891 6.656 4.273 1 60.47 131 GLU A N 1
ATOM 1020 C CA . GLU A 1 131 ? 19.688 7.742 3.709 1 60.47 131 GLU A CA 1
ATOM 1021 C C . GLU A 1 131 ? 19.016 8.328 2.463 1 60.47 131 GLU A C 1
ATOM 1023 O O . GLU A 1 131 ? 19.047 9.539 2.252 1 60.47 131 GLU A O 1
ATOM 1028 N N . THR A 1 132 ? 18.453 7.469 1.714 1 60.25 132 THR A N 1
ATOM 1029 C CA . THR A 1 132 ? 17.797 7.934 0.501 1 60.25 132 THR A CA 1
ATOM 1030 C C . THR A 1 132 ? 16.516 8.703 0.844 1 60.25 132 THR A C 1
ATOM 1032 O O . THR A 1 132 ? 16.203 9.711 0.207 1 60.25 132 THR A O 1
ATOM 1035 N N . VAL A 1 133 ? 15.961 8.203 1.849 1 60 133 VAL A N 1
ATOM 1036 C CA . VAL A 1 133 ? 14.781 8.906 2.326 1 60 133 VAL A CA 1
ATOM 1037 C C . VAL A 1 133 ? 15.164 10.32 2.773 1 60 133 VAL A C 1
ATOM 1039 O O . VAL A 1 133 ? 14.469 11.289 2.449 1 60 133 VAL A O 1
ATOM 1042 N N . ALA A 1 134 ? 16.203 10.344 3.479 1 61.03 134 ALA A N 1
ATOM 1043 C CA . ALA A 1 134 ? 16.688 11.641 3.953 1 61.03 134 ALA A CA 1
ATOM 1044 C C . ALA A 1 134 ? 17 12.57 2.787 1 61.03 134 ALA A C 1
ATOM 1046 O O . ALA A 1 134 ? 16.719 13.773 2.85 1 61.03 134 ALA A O 1
ATOM 1047 N N . ALA A 1 135 ? 17.516 12.031 1.78 1 61.09 135 ALA A N 1
ATOM 1048 C CA . ALA A 1 135 ? 17.87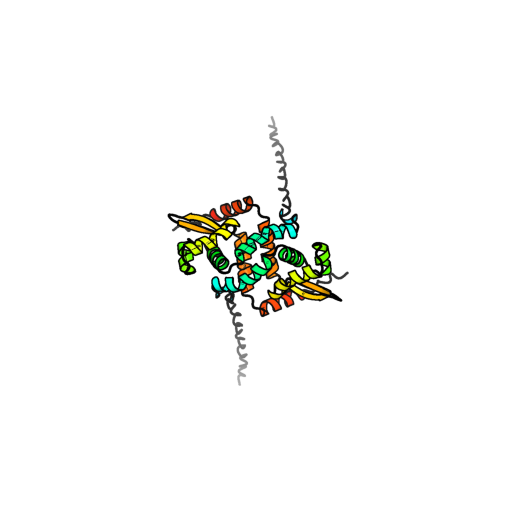5 12.82 0.605 1 61.09 135 ALA A CA 1
ATOM 1049 C C . ALA A 1 135 ? 16.641 13.344 -0.112 1 61.09 135 ALA A C 1
ATOM 1051 O O . ALA A 1 135 ? 16.641 14.453 -0.655 1 61.09 135 ALA A O 1
ATOM 1052 N N . CYS A 1 136 ? 15.711 12.5 -0.093 1 59.38 136 CYS A N 1
ATOM 1053 C CA . CYS A 1 136 ? 14.461 12.914 -0.719 1 59.38 136 CYS A CA 1
ATOM 1054 C C . CYS A 1 136 ? 13.828 14.062 0.047 1 59.38 136 CYS A C 1
ATOM 1056 O O . CYS A 1 136 ? 13.156 14.914 -0.545 1 59.38 136 CYS A O 1
ATOM 1058 N N . LEU A 1 137 ? 13.984 14.016 1.284 1 58 137 LEU A N 1
ATOM 1059 C CA . LEU A 1 137 ? 13.445 15.086 2.123 1 58 137 LEU A CA 1
ATOM 1060 C C . LEU A 1 137 ? 14.18 16.391 1.879 1 58 137 LEU A C 1
ATOM 1062 O O . LEU A 1 137 ? 13.594 17.469 1.998 1 58 137 LEU A O 1
ATOM 1066 N N . GLN A 1 138 ? 15.398 16.266 1.671 1 55.53 138 GLN A N 1
ATOM 1067 C CA . GLN A 1 138 ? 16.203 17.469 1.439 1 55.53 138 GLN A CA 1
ATOM 1068 C C . GLN A 1 138 ? 15.867 18.094 0.089 1 55.53 138 GLN A C 1
ATOM 1070 O O . GLN A 1 138 ? 15.891 19.312 -0.055 1 55.53 138 GLN A O 1
ATOM 1075 N N . THR A 1 139 ? 15.82 17.234 -0.926 1 50.84 139 THR A N 1
ATOM 1076 C CA . THR A 1 139 ? 15.586 17.797 -2.248 1 50.84 139 THR A CA 1
ATOM 1077 C C . THR A 1 139 ? 14.188 18.391 -2.348 1 50.84 139 THR A C 1
ATOM 1079 O O . THR A 1 139 ? 13.961 19.359 -3.078 1 50.84 139 THR A O 1
ATOM 1082 N N . GLY A 1 140 ? 13.242 17.828 -1.872 1 46.97 140 GLY A N 1
ATOM 1083 C CA . GLY A 1 140 ? 11.906 18.391 -1.95 1 46.97 140 GLY A CA 1
ATOM 1084 C C . GLY A 1 140 ? 11.758 19.688 -1.182 1 46.97 140 GLY A C 1
ATOM 1085 O O . GLY A 1 140 ? 10.844 20.469 -1.448 1 46.97 140 GLY A O 1
ATOM 1086 N N . ALA A 1 141 ? 12.445 19.844 -0.056 1 43.44 141 ALA A N 1
ATOM 1087 C CA . ALA A 1 141 ? 12.414 21.125 0.656 1 43.44 141 ALA A CA 1
ATOM 1088 C C . ALA A 1 141 ? 13.031 22.234 -0.187 1 43.44 141 ALA A C 1
ATOM 1090 O O . ALA A 1 141 ? 12.773 23.422 0.051 1 43.44 141 ALA A O 1
ATOM 1091 N N . GLY A 1 142 ? 14.055 21.875 -0.979 1 40.62 142 GLY A N 1
ATOM 1092 C CA . GLY A 1 142 ? 14.82 22.938 -1.589 1 40.62 142 GLY A CA 1
ATOM 1093 C C . GLY A 1 142 ? 14.094 23.625 -2.736 1 40.62 142 GLY A C 1
ATOM 1094 O O . GLY A 1 142 ? 14.672 24.453 -3.438 1 40.62 142 GLY A O 1
ATOM 1095 N N . GLN A 1 143 ? 13.242 22.953 -3.404 1 39.94 143 GLN A N 1
ATOM 1096 C CA . GLN A 1 143 ? 12.883 23.844 -4.496 1 39.94 143 GLN A CA 1
ATOM 1097 C C . GLN A 1 143 ? 12.219 25.109 -3.971 1 39.94 143 GLN A C 1
ATOM 1099 O O . GLN A 1 143 ? 11.156 25.062 -3.35 1 39.94 143 GLN A O 1
ATOM 1104 N N . PRO A 1 144 ? 12.945 26.078 -3.674 1 37.88 144 PRO A N 1
ATOM 1105 C CA . PRO A 1 144 ? 12.391 27.391 -3.326 1 37.88 144 PRO A CA 1
ATOM 1106 C C . PRO A 1 144 ? 11.188 27.766 -4.191 1 37.88 144 PRO A C 1
ATOM 1108 O O . PRO A 1 144 ? 11.117 27.375 -5.359 1 37.88 144 PRO A O 1
ATOM 1111 N N . ALA A 1 145 ? 10.008 27.938 -3.668 1 34.94 145 ALA A N 1
ATOM 1112 C CA . ALA A 1 145 ? 8.992 28.656 -4.422 1 34.94 145 ALA A CA 1
ATOM 1113 C C . ALA A 1 145 ? 9.625 29.734 -5.297 1 34.94 145 ALA A C 1
ATOM 1115 O O . ALA A 1 145 ? 10.414 30.562 -4.812 1 34.94 145 ALA A O 1
ATOM 1116 N N . ALA A 1 146 ? 9.852 29.547 -6.508 1 36.25 146 ALA A N 1
ATOM 1117 C CA . ALA A 1 146 ? 10.109 30.703 -7.359 1 36.25 146 ALA A CA 1
ATOM 1118 C C . ALA A 1 146 ? 9.258 31.906 -6.93 1 36.25 146 ALA A C 1
ATOM 1120 O O . ALA A 1 146 ? 8.031 31.797 -6.848 1 36.25 146 ALA A O 1
ATOM 1121 N N . ALA A 1 147 ? 9.68 32.75 -6.062 1 32.94 147 ALA A N 1
ATOM 1122 C CA . ALA A 1 147 ? 9.148 34.094 -5.938 1 32.94 147 ALA A CA 1
ATOM 1123 C C . ALA A 1 147 ? 8.773 34.656 -7.301 1 32.94 147 ALA A C 1
ATOM 1125 O O . ALA A 1 147 ? 9.625 34.812 -8.18 1 32.94 147 ALA A O 1
ATOM 1126 N N . GLN A 1 148 ? 7.711 34.219 -8.023 1 34.66 148 GLN A N 1
ATOM 1127 C CA . GLN A 1 148 ? 7.203 35.156 -9.008 1 34.66 148 GLN A CA 1
ATOM 1128 C C . GLN A 1 148 ? 7.242 36.594 -8.469 1 34.66 148 GLN A C 1
ATOM 1130 O O . GLN A 1 148 ? 6.684 36.875 -7.41 1 34.66 148 GLN A O 1
ATOM 1135 N N . GLY A 1 149 ? 8.352 37.281 -8.594 1 31 149 GLY A N 1
ATOM 1136 C CA . GLY A 1 149 ? 8.469 38.719 -8.516 1 31 149 GLY A CA 1
ATOM 1137 C C . GLY A 1 149 ? 7.188 39.438 -8.891 1 31 149 GLY A C 1
ATOM 1138 O O . GLY A 1 149 ? 6.508 39.062 -9.844 1 31 149 GLY A O 1
ATOM 1139 N N . ALA A 1 150 ? 6.676 40.469 -8.07 1 28.19 150 ALA A N 1
ATOM 1140 C CA . ALA A 1 150 ? 5.926 41.625 -8.539 1 28.19 150 ALA A CA 1
ATOM 1141 C C . ALA A 1 150 ? 6.68 42.344 -9.648 1 28.19 150 ALA A C 1
ATOM 1143 O O . ALA A 1 150 ? 7.902 42.531 -9.578 1 28.19 150 ALA A O 1
ATOM 1144 N N . MET B 1 1 ? 76.312 32.375 -49.344 1 37.25 1 MET B N 1
ATOM 1145 C CA . MET B 1 1 ? 75.938 32.031 -48 1 37.25 1 MET B CA 1
ATOM 1146 C C . MET B 1 1 ? 74.375 32.062 -47.844 1 37.25 1 MET B C 1
ATOM 1148 O O . MET B 1 1 ? 73.812 33.156 -47.844 1 37.25 1 MET B O 1
ATOM 1152 N N . ARG B 1 2 ? 73.688 31.094 -48.594 1 42.28 2 ARG B N 1
ATOM 1153 C CA . ARG B 1 2 ? 72.25 30.953 -48.719 1 42.28 2 ARG B CA 1
ATOM 1154 C C . ARG B 1 2 ? 71.625 30.703 -47.375 1 42.28 2 ARG B C 1
ATOM 1156 O O . ARG B 1 2 ? 72.062 29.844 -46.594 1 42.28 2 ARG B O 1
ATOM 1163 N N . ARG B 1 3 ? 71.062 31.797 -46.781 1 44.62 3 ARG B N 1
ATOM 1164 C CA . ARG B 1 3 ? 70.312 31.844 -45.531 1 44.62 3 ARG B CA 1
ATOM 1165 C C . ARG B 1 3 ? 69.125 30.875 -45.594 1 44.62 3 ARG B C 1
ATOM 1167 O O . ARG B 1 3 ? 68.188 31.031 -46.406 1 44.62 3 ARG B O 1
ATOM 1174 N N . ILE B 1 4 ? 69.312 29.578 -45.312 1 44.75 4 ILE B N 1
ATOM 1175 C CA . ILE B 1 4 ? 68.312 28.531 -45.188 1 44.75 4 ILE B CA 1
ATOM 1176 C C . ILE B 1 4 ? 67.312 28.922 -44.094 1 44.75 4 ILE B C 1
ATOM 1178 O O . ILE B 1 4 ? 67.688 29.172 -42.938 1 44.75 4 ILE B O 1
ATOM 1182 N N . ASP B 1 5 ? 66.25 29.75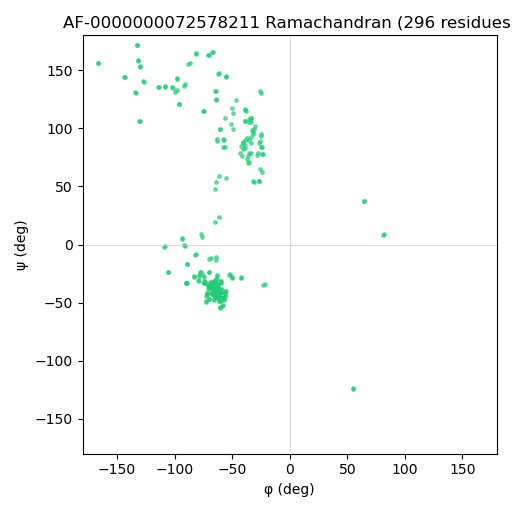 -44.375 1 43.34 5 ASP B N 1
ATOM 1183 C CA . ASP B 1 5 ? 65.125 30.109 -43.531 1 43.34 5 ASP B CA 1
ATOM 1184 C C . ASP B 1 5 ? 64.375 28.875 -43.031 1 43.34 5 ASP B C 1
ATOM 1186 O O . ASP B 1 5 ? 63.594 28.297 -43.812 1 43.34 5 ASP B O 1
ATOM 1190 N N . SER B 1 6 ? 65 27.922 -42.344 1 41.94 6 SER B N 1
ATOM 1191 C CA . SER B 1 6 ? 64.375 26.688 -41.875 1 41.94 6 SER B CA 1
ATOM 1192 C C . SER B 1 6 ? 63.25 26.953 -40.906 1 41.94 6 SER B C 1
ATOM 1194 O O . SER B 1 6 ? 63.344 26.594 -39.719 1 41.94 6 SER B O 1
ATOM 1196 N N . THR B 1 7 ? 62.562 28.109 -40.844 1 41.88 7 THR B N 1
ATOM 1197 C CA . THR B 1 7 ? 61.688 28.234 -39.688 1 41.88 7 THR B CA 1
ATOM 1198 C C . THR B 1 7 ? 60.562 27.203 -39.719 1 41.88 7 THR B C 1
ATOM 1200 O O . THR B 1 7 ? 59.594 27.375 -40.469 1 41.88 7 THR B O 1
ATOM 1203 N N . ALA B 1 8 ? 60.844 25.891 -39.969 1 44.41 8 ALA B N 1
ATOM 1204 C CA . ALA B 1 8 ? 59.75 24.922 -39.906 1 44.41 8 ALA B CA 1
ATOM 1205 C C . ALA B 1 8 ? 58.938 25.062 -38.625 1 44.41 8 ALA B C 1
ATOM 1207 O O . ALA B 1 8 ? 59.5 25.109 -37.531 1 44.41 8 ALA B O 1
ATOM 1208 N N . ARG B 1 9 ? 57.781 25.75 -38.719 1 40.75 9 ARG B N 1
ATOM 1209 C CA . ARG B 1 9 ? 56.844 25.875 -37.594 1 40.75 9 ARG B CA 1
ATOM 1210 C C . ARG B 1 9 ? 56.562 24.516 -36.969 1 40.75 9 ARG B C 1
ATOM 1212 O O . ARG B 1 9 ? 56.281 23.547 -37.688 1 40.75 9 ARG B O 1
ATOM 1219 N N . PRO B 1 10 ? 57 24.297 -35.719 1 39.97 10 PRO B N 1
ATOM 1220 C CA . PRO B 1 10 ? 56.719 23.031 -35.031 1 39.97 10 PRO B CA 1
ATOM 1221 C C . PRO B 1 10 ? 55.219 22.672 -35.094 1 39.97 10 PRO B C 1
ATOM 1223 O O . PRO B 1 10 ? 54.375 23.562 -35.219 1 39.97 10 PRO B O 1
ATOM 1226 N N . ALA B 1 11 ? 54.938 21.484 -35.781 1 42.16 11 ALA B N 1
ATOM 1227 C CA . ALA B 1 11 ? 53.656 20.812 -35.844 1 42.16 11 ALA B CA 1
ATOM 1228 C C . ALA B 1 11 ? 52.906 20.938 -34.531 1 42.16 11 ALA B C 1
ATOM 1230 O O . ALA B 1 11 ? 53.5 20.906 -33.438 1 42.16 11 ALA B O 1
ATOM 1231 N N . GLY B 1 12 ? 51.844 21.766 -34.531 1 34.91 12 GLY B N 1
ATOM 1232 C CA . GLY B 1 12 ? 50.875 22 -33.469 1 34.91 12 GLY B CA 1
ATOM 1233 C C . GLY B 1 12 ? 50.531 20.734 -32.719 1 34.91 12 GLY B C 1
ATOM 1234 O O . GLY B 1 12 ? 50.625 19.625 -33.25 1 34.91 12 GLY B O 1
ATOM 1235 N N . GLU B 1 13 ? 50.906 20.703 -31.406 1 39.84 13 GLU B N 1
ATOM 1236 C CA . GLU B 1 13 ? 50.5 19.703 -30.438 1 39.84 13 GLU B CA 1
ATOM 1237 C C . GLU B 1 13 ? 49.031 19.359 -30.578 1 39.84 13 GLU B C 1
ATOM 1239 O O . GLU B 1 13 ? 48.188 20.25 -30.516 1 39.84 13 GLU B O 1
ATOM 1244 N N . ARG B 1 14 ? 48.688 18.375 -31.547 1 38.75 14 ARG B N 1
ATOM 1245 C CA . ARG B 1 14 ? 47.344 17.812 -31.469 1 38.75 14 ARG B CA 1
ATOM 1246 C C . ARG B 1 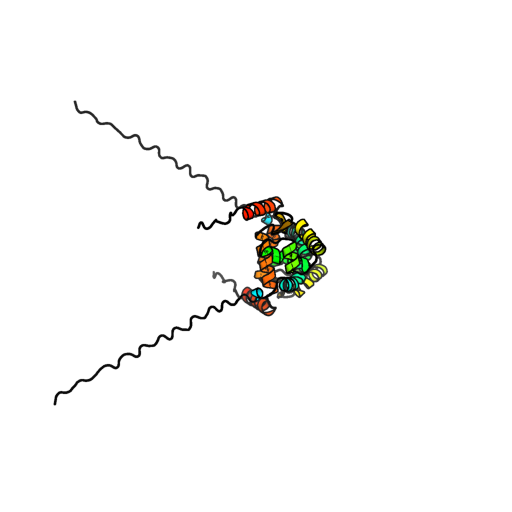14 ? 46.938 17.609 -30.031 1 38.75 14 ARG B C 1
ATOM 1248 O O . ARG B 1 14 ? 47.594 16.891 -29.281 1 38.75 14 ARG B O 1
ATOM 1255 N N . GLU B 1 15 ? 46.281 18.656 -29.375 1 41.62 15 GLU B N 1
ATOM 1256 C CA . GLU B 1 15 ? 45.594 18.391 -28.109 1 41.62 15 GLU B CA 1
ATOM 1257 C C . GLU B 1 15 ? 44.812 17.094 -28.172 1 41.62 15 GLU B C 1
ATOM 1259 O O . GLU B 1 15 ? 43.875 16.969 -28.984 1 41.62 15 GLU B O 1
ATOM 1264 N N . VAL B 1 16 ? 45.469 15.945 -28.031 1 40.78 16 VAL B N 1
ATOM 1265 C CA . VAL B 1 16 ? 44.719 14.734 -27.75 1 40.78 16 VAL B CA 1
ATOM 1266 C C . VAL B 1 16 ? 43.531 15.07 -26.844 1 40.78 16 VAL B C 1
ATOM 1268 O O . VAL B 1 16 ? 43.719 15.5 -25.703 1 40.78 16 VAL B O 1
ATOM 1271 N N . ALA B 1 17 ? 42.469 15.625 -27.453 1 39.22 17 ALA B N 1
ATOM 1272 C CA . ALA B 1 17 ? 41.219 15.641 -26.734 1 39.22 17 ALA B CA 1
ATOM 1273 C C . ALA B 1 17 ? 41.031 14.352 -25.922 1 39.22 17 ALA B C 1
ATOM 1275 O O . ALA B 1 17 ? 40.938 13.266 -26.484 1 39.22 17 ALA B O 1
ATOM 1276 N N . MET B 1 18 ? 41.781 14.211 -24.797 1 35.62 18 MET B N 1
ATOM 1277 C CA . MET B 1 18 ? 41.375 13.133 -23.906 1 35.62 18 MET B CA 1
ATOM 1278 C C . MET B 1 18 ? 39.844 13.047 -23.781 1 35.62 18 MET B C 1
ATOM 1280 O O . MET B 1 18 ? 39.188 14.023 -23.406 1 35.62 18 MET B O 1
ATOM 1284 N N . ALA B 1 19 ? 39.219 12.367 -24.812 1 37.91 19 ALA B N 1
ATOM 1285 C CA . ALA B 1 19 ? 37.844 12.016 -24.594 1 37.91 19 ALA B CA 1
ATOM 1286 C C . ALA B 1 19 ? 37.562 11.742 -23.125 1 37.91 19 ALA B C 1
ATOM 1288 O O . ALA B 1 19 ? 38.281 11 -22.469 1 37.91 19 ALA B O 1
ATOM 1289 N N . ARG B 1 20 ? 37.094 12.734 -22.391 1 38.84 20 ARG B N 1
ATOM 1290 C CA . ARG B 1 20 ? 36.594 12.445 -21.047 1 38.84 20 ARG B CA 1
ATOM 1291 C C . ARG B 1 20 ? 35.906 11.086 -21 1 38.84 20 ARG B C 1
ATOM 1293 O O . ARG B 1 20 ? 35.156 10.742 -21.922 1 38.84 20 ARG B O 1
ATOM 1300 N N . PRO B 1 21 ? 36.625 10.102 -20.391 1 36.56 21 PRO B N 1
ATOM 1301 C CA . PRO B 1 21 ? 35.812 8.883 -20.328 1 36.56 21 PRO B CA 1
ATOM 1302 C C . PRO B 1 21 ? 34.344 9.164 -20.141 1 36.56 21 PRO B C 1
ATOM 1304 O O . PRO B 1 21 ? 33.969 10.156 -19.516 1 36.56 21 PRO B O 1
ATOM 1307 N N . SER B 1 22 ? 33.5 8.93 -21.203 1 34.88 22 SER B N 1
ATOM 1308 C CA . SER B 1 22 ? 32.062 8.898 -21 1 34.88 22 SER B CA 1
ATOM 1309 C C . SER B 1 22 ? 31.719 8.414 -19.594 1 34.88 22 SER B C 1
ATOM 1311 O O . SER B 1 22 ? 32.312 7.48 -19.078 1 34.88 22 SER B O 1
ATOM 1313 N N . LYS B 1 23 ? 31.391 9.328 -18.75 1 36.75 23 LYS B N 1
ATOM 1314 C CA . LYS B 1 23 ? 30.797 8.867 -17.5 1 36.75 23 LYS B CA 1
ATOM 1315 C C . LYS B 1 23 ? 30.062 7.539 -17.703 1 36.75 23 LYS B C 1
ATOM 1317 O O . LYS B 1 23 ? 29.109 7.461 -18.469 1 36.75 23 LYS B O 1
ATOM 1322 N N . LEU B 1 24 ? 30.781 6.477 -17.797 1 33.62 24 LEU B N 1
ATOM 1323 C CA . LEU B 1 24 ? 30.094 5.191 -17.719 1 33.62 24 LEU B CA 1
ATOM 1324 C C . LEU B 1 24 ? 28.781 5.312 -16.969 1 33.62 24 LEU B C 1
ATOM 1326 O O . LEU B 1 24 ? 28.766 5.734 -15.805 1 33.62 24 LEU B O 1
ATOM 1330 N N . ARG B 1 25 ? 27.797 5.801 -17.562 1 34.12 25 ARG B N 1
ATOM 1331 C CA . ARG B 1 25 ? 26.484 5.547 -16.969 1 34.12 25 ARG B CA 1
ATOM 1332 C C . ARG B 1 25 ? 26.453 4.195 -16.266 1 34.12 25 ARG B C 1
ATOM 1334 O O . ARG B 1 25 ? 26.406 3.15 -16.922 1 34.12 25 ARG B O 1
ATOM 1341 N N . VAL B 1 26 ? 27.438 4.027 -15.336 1 34.94 26 VAL B N 1
ATOM 1342 C CA . VAL B 1 26 ? 27.219 2.865 -14.477 1 34.94 26 VAL B CA 1
ATOM 1343 C C . VAL B 1 26 ? 25.719 2.549 -14.422 1 34.94 26 VAL B C 1
ATOM 1345 O O . VAL B 1 26 ? 24.906 3.408 -14.055 1 34.94 26 VAL B O 1
ATOM 1348 N N . ALA B 1 27 ? 25.219 1.878 -15.312 1 36.44 27 ALA B N 1
ATOM 1349 C CA . ALA B 1 27 ? 23.906 1.293 -15.031 1 36.44 27 ALA B CA 1
ATOM 1350 C C . ALA B 1 27 ? 23.703 1.082 -13.539 1 36.44 27 ALA B C 1
ATOM 1352 O O . ALA B 1 27 ? 24.312 0.19 -12.945 1 36.44 27 ALA B O 1
ATOM 1353 N N . VAL B 1 28 ? 23.875 2.16 -12.75 1 36.97 28 VAL B N 1
ATOM 1354 C CA . VAL B 1 28 ? 23.422 1.95 -11.375 1 36.97 28 VAL B CA 1
ATOM 1355 C C . VAL B 1 28 ? 22.344 0.866 -11.344 1 36.97 28 VAL B C 1
ATOM 1357 O O . VAL B 1 28 ? 21.266 1.044 -11.898 1 36.97 28 VAL B O 1
ATOM 1360 N N . SER B 1 29 ? 22.641 -0.347 -11.68 1 39.62 29 SER B N 1
ATOM 1361 C CA . SER B 1 29 ? 21.688 -1.396 -11.328 1 39.62 29 SER B CA 1
ATOM 1362 C C . SER B 1 29 ? 20.844 -0.989 -10.125 1 39.62 29 SER B C 1
ATOM 1364 O O . SER B 1 29 ? 21.375 -0.489 -9.125 1 39.62 29 SER B O 1
ATOM 1366 N N . ASP B 1 30 ? 19.703 -0.455 -10.211 1 44.06 30 ASP B N 1
ATOM 1367 C CA . ASP B 1 30 ? 18.766 -0.173 -9.117 1 44.06 30 ASP B CA 1
ATOM 1368 C C . ASP B 1 30 ? 19 -1.122 -7.945 1 44.06 30 ASP B C 1
ATOM 1370 O O . ASP B 1 30 ? 18.953 -2.342 -8.109 1 44.06 30 ASP B O 1
ATOM 1374 N N . PRO B 1 31 ? 19.875 -0.693 -7.078 1 47.12 31 PRO B N 1
ATOM 1375 C CA . PRO B 1 31 ? 20.125 -1.58 -5.938 1 47.12 31 PRO B CA 1
ATOM 1376 C C . PRO B 1 31 ? 18.953 -2.539 -5.68 1 47.12 31 PRO B C 1
ATOM 1378 O O . PRO B 1 31 ? 19.156 -3.617 -5.113 1 47.12 31 PRO B O 1
ATOM 1381 N N . ASP B 1 32 ? 17.734 -2.023 -5.926 1 52.62 32 ASP B N 1
ATOM 1382 C CA . ASP B 1 32 ? 16.578 -2.871 -5.68 1 52.62 32 ASP B CA 1
ATOM 1383 C C . ASP B 1 32 ? 16.578 -4.086 -6.605 1 52.62 32 ASP B C 1
ATOM 1385 O O . ASP B 1 32 ? 15.812 -5.031 -6.398 1 52.62 32 ASP B O 1
ATOM 1389 N N . GLN B 1 33 ? 17.422 -4.027 -7.602 1 56.94 33 GLN B N 1
ATOM 1390 C CA . GLN B 1 33 ? 17.469 -5.109 -8.578 1 56.94 33 GLN B CA 1
ATOM 1391 C C . GLN B 1 33 ? 18.016 -6.391 -7.957 1 56.94 33 GLN B C 1
ATOM 1393 O O . GLN B 1 33 ? 17.75 -7.488 -8.445 1 56.94 33 GLN B O 1
ATOM 1398 N N . TRP B 1 34 ? 18.547 -6.168 -6.762 1 66.12 34 TRP B N 1
ATOM 1399 C CA . TRP B 1 34 ? 19.234 -7.359 -6.277 1 66.12 34 TRP B CA 1
ATOM 1400 C C . TRP B 1 34 ? 18.469 -8 -5.129 1 66.12 34 TRP B C 1
ATOM 1402 O O . TRP B 1 34 ? 18.812 -9.094 -4.676 1 66.12 34 TRP B O 1
ATOM 1412 N N . LEU B 1 35 ? 17.484 -7.363 -4.84 1 78.56 35 LEU B N 1
ATOM 1413 C CA . LEU B 1 35 ? 16.75 -7.945 -3.719 1 78.56 35 LEU B CA 1
ATOM 1414 C C . LEU B 1 35 ? 15.695 -8.93 -4.211 1 78.56 35 LEU B C 1
ATOM 1416 O O . LEU B 1 35 ? 15.031 -8.688 -5.219 1 78.56 35 LEU B O 1
ATOM 1420 N N . SER B 1 36 ? 15.656 -10.008 -3.469 1 87.19 36 SER B N 1
ATOM 1421 C CA . SER B 1 36 ? 14.602 -10.977 -3.777 1 87.19 36 SER B CA 1
ATOM 1422 C C . SER B 1 36 ? 13.219 -10.414 -3.443 1 87.19 36 SER B C 1
ATOM 1424 O O . SER B 1 36 ? 13.109 -9.406 -2.742 1 87.19 36 SER B O 1
ATOM 1426 N N . GLU B 1 37 ? 12.25 -11 -3.9 1 87.44 37 GLU B N 1
ATOM 1427 C CA . GLU B 1 37 ? 10.883 -10.57 -3.598 1 87.44 37 GLU B CA 1
ATOM 1428 C C . GLU B 1 37 ? 10.555 -10.773 -2.121 1 87.44 37 GLU B C 1
ATOM 1430 O O . GLU B 1 37 ? 9.805 -9.992 -1.531 1 87.44 37 GLU B O 1
ATOM 1435 N N . ARG B 1 38 ? 11.148 -11.805 -1.615 1 90.44 38 ARG B N 1
ATOM 1436 C CA . ARG B 1 38 ? 10.961 -12.047 -0.188 1 90.44 38 ARG B CA 1
ATOM 1437 C C . ARG B 1 38 ? 11.562 -10.914 0.64 1 90.44 38 ARG B C 1
ATOM 1439 O O . ARG B 1 38 ? 10.945 -10.445 1.6 1 90.44 38 ARG B O 1
ATOM 1446 N N . GLU B 1 39 ? 12.734 -10.523 0.294 1 87.56 39 GLU B N 1
ATOM 1447 C CA . GLU B 1 39 ? 13.398 -9.438 1.012 1 87.56 39 GLU B CA 1
ATOM 1448 C C . GLU B 1 39 ? 12.648 -8.125 0.854 1 87.56 39 GLU B C 1
ATOM 1450 O O . GLU B 1 39 ? 12.508 -7.359 1.812 1 87.56 39 GLU B O 1
ATOM 1455 N N . ARG B 1 40 ? 12.219 -7.926 -0.298 1 85.94 40 ARG B N 1
ATOM 1456 C CA . ARG B 1 40 ? 11.422 -6.727 -0.544 1 85.94 40 ARG B CA 1
ATOM 1457 C C . ARG B 1 40 ? 10.148 -6.734 0.295 1 85.94 40 ARG B C 1
ATOM 1459 O O . ARG B 1 40 ? 9.766 -5.711 0.86 1 85.94 40 ARG B O 1
ATOM 1466 N N . ALA B 1 41 ? 9.555 -7.883 0.342 1 90.5 41 ALA B N 1
ATOM 1467 C CA . ALA B 1 41 ? 8.336 -8.031 1.135 1 90.5 41 ALA B CA 1
ATOM 1468 C C . ALA B 1 41 ? 8.609 -7.77 2.613 1 90.5 41 ALA B C 1
ATOM 1470 O O . ALA B 1 41 ? 7.809 -7.133 3.297 1 90.5 41 ALA B O 1
ATOM 1471 N N . GLN B 1 42 ? 9.695 -8.234 3.055 1 90.62 42 GLN B N 1
ATOM 1472 C CA . GLN B 1 42 ? 10.07 -8.062 4.453 1 90.62 42 GLN B CA 1
ATOM 1473 C C . GLN B 1 42 ? 10.25 -6.586 4.797 1 90.62 42 GLN B C 1
ATOM 1475 O O . GLN B 1 42 ? 9.914 -6.152 5.902 1 90.62 42 GLN B O 1
ATOM 1480 N N . MET B 1 43 ? 10.727 -5.883 3.926 1 84.5 43 MET B N 1
ATOM 1481 C CA . MET B 1 43 ? 10.969 -4.457 4.137 1 84.5 43 MET B CA 1
ATOM 1482 C C . MET B 1 43 ? 9.68 -3.66 3.99 1 84.5 43 MET B C 1
ATOM 1484 O O . MET B 1 43 ? 9.484 -2.65 4.672 1 84.5 43 MET B O 1
ATOM 1488 N N . LEU B 1 44 ? 8.805 -4.125 3.174 1 87.19 44 LEU B N 1
ATOM 1489 C CA . LEU B 1 44 ? 7.613 -3.373 2.805 1 87.19 44 LEU B CA 1
ATOM 1490 C C . LEU B 1 44 ? 6.461 -3.68 3.758 1 87.19 44 LEU B C 1
ATOM 1492 O O . LEU B 1 44 ? 5.645 -2.803 4.051 1 87.19 44 LEU B O 1
ATOM 1496 N N . ALA B 1 45 ? 6.41 -4.898 4.254 1 92.31 45 ALA B N 1
ATOM 1497 C CA . ALA B 1 45 ? 5.262 -5.367 5.027 1 92.31 45 ALA B CA 1
ATOM 1498 C C . ALA B 1 45 ? 4.996 -4.457 6.223 1 92.31 45 ALA B C 1
ATOM 1500 O O . ALA B 1 45 ? 3.859 -4.043 6.453 1 92.31 45 ALA B O 1
ATOM 1501 N N . PRO B 1 46 ? 6.023 -4.039 6.98 1 91.81 46 PRO B N 1
ATOM 1502 C CA . PRO B 1 46 ? 5.762 -3.158 8.117 1 91.81 46 PRO B CA 1
ATOM 1503 C C . PRO B 1 46 ? 5.176 -1.811 7.703 1 91.81 46 PRO B C 1
ATOM 1505 O O . PRO B 1 46 ? 4.355 -1.24 8.43 1 91.81 46 PRO B O 1
ATOM 1508 N N . LYS B 1 47 ? 5.562 -1.281 6.652 1 88.75 47 LYS B N 1
ATOM 1509 C CA . LYS B 1 47 ? 5.035 -0.022 6.137 1 88.75 47 LYS B CA 1
ATOM 1510 C C . LYS B 1 47 ? 3.57 -0.166 5.727 1 88.75 47 LYS B C 1
ATOM 1512 O O . LYS B 1 47 ? 2.746 0.698 6.035 1 88.75 47 LYS B O 1
ATOM 1517 N N . LEU B 1 48 ? 3.287 -1.286 5.066 1 90.94 48 LEU B N 1
ATOM 1518 C CA . LEU B 1 48 ? 1.911 -1.531 4.648 1 90.94 48 LEU B CA 1
ATOM 1519 C C . LE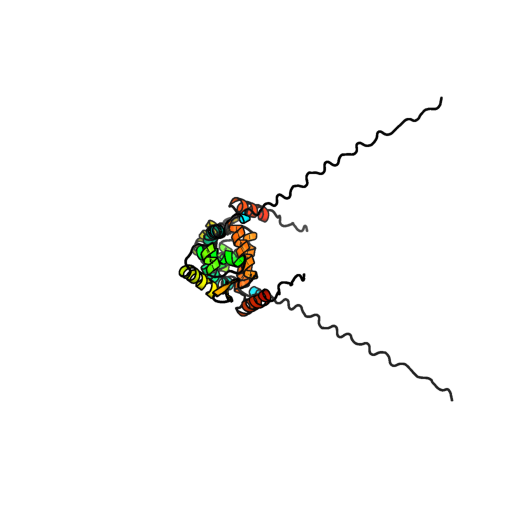U B 1 48 ? 1.014 -1.783 5.855 1 90.94 48 LEU B C 1
ATOM 1521 O O . LEU B 1 48 ? -0.151 -1.377 5.863 1 90.94 48 LEU B O 1
ATOM 1525 N N . ARG B 1 49 ? 1.586 -2.398 6.852 1 94.38 49 ARG B N 1
ATOM 1526 C CA . ARG B 1 49 ? 0.838 -2.584 8.094 1 94.38 49 ARG B CA 1
ATOM 1527 C C . ARG B 1 49 ? 0.475 -1.242 8.719 1 94.38 49 ARG B C 1
ATOM 1529 O O . ARG B 1 49 ? -0.656 -1.047 9.172 1 94.38 49 ARG B O 1
ATOM 1536 N N . ALA B 1 50 ? 1.369 -0.397 8.719 1 93.94 50 ALA B N 1
ATOM 1537 C CA . ALA B 1 50 ? 1.138 0.928 9.289 1 93.94 50 ALA B CA 1
ATOM 1538 C C . ALA B 1 50 ? 0.062 1.68 8.508 1 93.94 50 ALA B C 1
ATOM 1540 O O . ALA B 1 50 ? -0.688 2.473 9.078 1 93.94 50 ALA B O 1
ATOM 1541 N N . LEU B 1 51 ? -0.056 1.408 7.281 1 92.31 51 LEU B N 1
ATOM 1542 C CA . LEU B 1 51 ? -0.976 2.109 6.391 1 92.31 51 LEU B CA 1
ATOM 1543 C C . LEU B 1 51 ? -2.344 1.436 6.383 1 92.31 51 LEU B C 1
ATOM 1545 O O . LEU B 1 51 ? -3.324 2.018 5.91 1 92.31 51 LEU B O 1
ATOM 1549 N N . ALA B 1 52 ? -2.396 0.226 6.848 1 93.81 52 ALA B N 1
ATOM 1550 C CA . ALA B 1 52 ? -3.59 -0.602 6.684 1 93.81 52 ALA B CA 1
ATOM 1551 C C . ALA B 1 52 ? -4.68 -0.19 7.668 1 93.81 52 ALA B C 1
ATOM 1553 O O 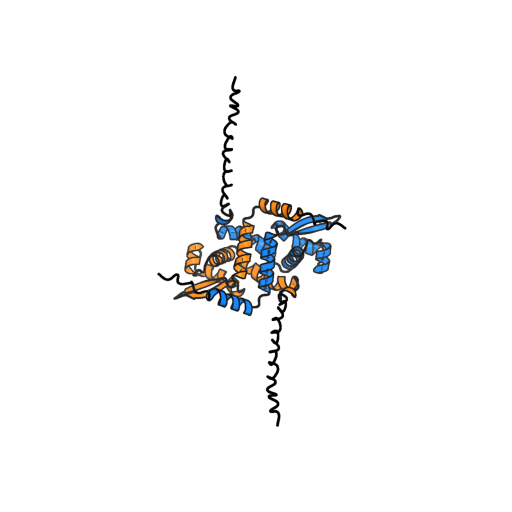. ALA B 1 52 ? -5.727 -0.838 7.75 1 93.81 52 ALA B O 1
ATOM 1554 N N . ASP B 1 53 ? -4.551 0.918 8.414 1 96.25 53 ASP B N 1
ATOM 1555 C CA . ASP B 1 53 ? -5.555 1.502 9.297 1 96.25 53 ASP B CA 1
ATOM 1556 C C . ASP B 1 53 ? -6.273 2.664 8.617 1 96.25 53 ASP B C 1
ATOM 1558 O O . ASP B 1 53 ? -5.633 3.559 8.062 1 96.25 53 ASP B O 1
ATOM 1562 N N . GLU B 1 54 ? -7.57 2.58 8.719 1 95.31 54 GLU B N 1
ATOM 1563 C CA . GLU B 1 54 ? -8.375 3.572 8.008 1 95.31 54 GLU B CA 1
ATOM 1564 C C . GLU B 1 54 ? -8.031 4.988 8.469 1 95.31 54 GLU B C 1
ATOM 1566 O O . GLU B 1 54 ? -7.91 5.898 7.652 1 95.31 54 GLU B O 1
ATOM 1571 N N . THR B 1 55 ? -7.941 5.16 9.727 1 97.62 55 THR B N 1
ATOM 1572 C CA . THR B 1 55 ? -7.668 6.492 10.258 1 97.62 55 THR B CA 1
ATOM 1573 C C . THR B 1 55 ? -6.273 6.957 9.852 1 97.62 55 THR B C 1
ATOM 1575 O O . THR B 1 55 ? -6.098 8.094 9.406 1 97.62 55 THR B O 1
ATOM 1578 N N . ARG B 1 56 ? -5.324 6.113 10.023 1 97 56 ARG B N 1
ATOM 1579 C CA . ARG B 1 56 ? -3.965 6.453 9.617 1 97 56 ARG B CA 1
ATOM 1580 C C . ARG B 1 56 ? -3.904 6.754 8.117 1 97 56 ARG B C 1
ATOM 1582 O O . ARG B 1 56 ? -3.205 7.676 7.695 1 97 56 ARG B O 1
ATOM 1589 N N . LEU B 1 57 ? -4.598 5.957 7.391 1 93.62 57 LEU B N 1
ATOM 1590 C CA . LEU B 1 57 ? -4.641 6.176 5.949 1 93.62 57 LEU B CA 1
ATOM 1591 C C . LEU B 1 57 ? -5.289 7.52 5.621 1 93.62 57 LEU B C 1
ATOM 1593 O O . LEU B 1 57 ? -4.812 8.242 4.746 1 93.62 57 LEU B O 1
ATOM 1597 N N . THR B 1 58 ? -6.352 7.832 6.289 1 94.44 58 THR B N 1
ATOM 1598 C CA . THR B 1 58 ? -7 9.125 6.09 1 94.44 58 THR B CA 1
ATOM 1599 C C . THR B 1 58 ? -6.023 10.266 6.363 1 94.44 58 THR B C 1
ATOM 1601 O O . THR B 1 58 ? -5.898 11.188 5.551 1 94.44 58 THR B O 1
ATOM 1604 N N . LEU B 1 59 ? -5.355 10.164 7.43 1 96.69 59 LEU B N 1
ATOM 1605 C CA . LEU B 1 59 ? -4.41 11.203 7.832 1 96.69 59 LEU B CA 1
ATOM 1606 C C . LEU B 1 59 ? -3.299 11.352 6.801 1 96.69 59 LEU B C 1
ATOM 1608 O O . LEU B 1 59 ? -2.965 12.469 6.402 1 96.69 59 LEU B O 1
ATOM 1612 N N . ILE B 1 60 ? -2.764 10.242 6.359 1 94.38 60 ILE B N 1
ATOM 1613 C CA . ILE B 1 60 ? -1.613 10.328 5.469 1 94.38 60 ILE B CA 1
ATOM 1614 C C . ILE B 1 60 ? -2.068 10.789 4.086 1 94.38 60 ILE B C 1
ATOM 1616 O O . ILE B 1 60 ? -1.328 11.484 3.381 1 94.38 60 ILE B O 1
ATOM 1620 N N . LEU B 1 61 ? -3.213 10.438 3.68 1 89.94 61 LEU B N 1
ATOM 1621 C CA . LEU B 1 61 ? -3.736 10.93 2.412 1 89.94 61 LEU B CA 1
ATOM 1622 C C . LEU B 1 61 ? -3.936 12.445 2.459 1 89.94 61 LEU B C 1
ATOM 1624 O O . LEU B 1 61 ? -3.707 13.133 1.465 1 89.94 61 LEU B O 1
ATOM 1628 N N . LEU B 1 62 ? -4.379 12.961 3.58 1 92.5 62 LEU B N 1
ATOM 1629 C CA . LEU B 1 62 ? -4.488 14.398 3.771 1 92.5 62 LEU B CA 1
ATOM 1630 C C . LEU B 1 62 ? -3.115 15.062 3.695 1 92.5 62 LEU B C 1
ATOM 1632 O O . LEU B 1 62 ? -2.963 16.109 3.059 1 92.5 62 LEU B O 1
ATOM 1636 N N . ILE B 1 63 ? -2.156 14.422 4.281 1 92.5 63 ILE B N 1
ATOM 1637 C CA . ILE B 1 63 ? -0.796 14.945 4.309 1 92.5 63 ILE B CA 1
ATOM 1638 C C . ILE B 1 63 ? -0.192 14.883 2.908 1 92.5 63 ILE B C 1
ATOM 1640 O O . ILE B 1 63 ? 0.6 15.75 2.531 1 92.5 63 ILE B O 1
ATOM 1644 N N . ALA B 1 64 ? -0.53 13.898 2.184 1 86.25 64 ALA B N 1
ATOM 1645 C CA . ALA B 1 64 ? -0.017 13.727 0.828 1 86.25 64 ALA B CA 1
ATOM 1646 C C . ALA B 1 64 ? -0.47 14.867 -0.077 1 86.25 64 ALA B C 1
ATOM 1648 O O . ALA B 1 64 ? 0.18 15.172 -1.081 1 86.25 64 ALA B O 1
ATOM 1649 N N . GLN B 1 65 ? -1.564 15.477 0.231 1 83.81 65 GLN B N 1
ATOM 1650 C CA . GLN B 1 65 ? -2.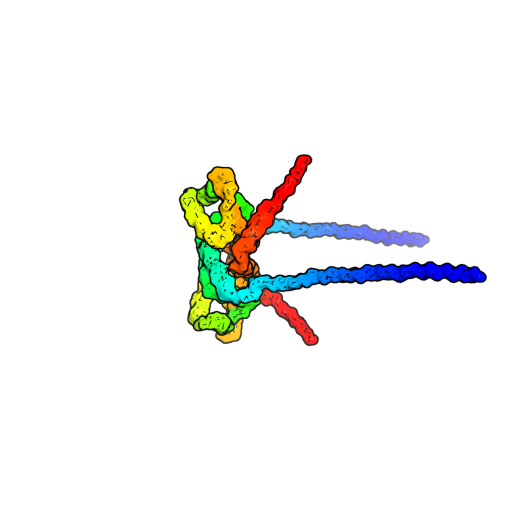061 16.609 -0.54 1 83.81 65 GLN B CA 1
ATOM 1651 C C . GLN B 1 65 ? -1.212 17.859 -0.292 1 83.81 65 GLN B C 1
ATOM 1653 O O . GLN B 1 65 ? -0.898 18.594 -1.228 1 83.81 65 GLN B O 1
ATOM 1658 N N . ARG B 1 66 ? -0.931 18.047 0.898 1 87.5 66 ARG B N 1
ATOM 1659 C CA . ARG B 1 66 ? -0.088 19.141 1.352 1 87.5 66 ARG B CA 1
ATOM 1660 C C . ARG B 1 66 ? 0.356 18.938 2.795 1 87.5 66 ARG B C 1
ATOM 1662 O O . ARG B 1 66 ? -0.303 18.219 3.557 1 87.5 66 ARG B O 1
ATOM 1669 N N . PRO B 1 67 ? 1.427 19.547 3.133 1 91.62 67 PRO B N 1
ATOM 1670 C CA . PRO B 1 67 ? 1.812 19.5 4.547 1 91.62 67 PRO B CA 1
ATOM 1671 C C . PRO B 1 67 ? 0.713 20 5.473 1 91.62 67 PRO B C 1
ATOM 1673 O O . PRO B 1 67 ? 0.007 20.953 5.133 1 91.62 67 PRO B O 1
ATOM 1676 N N . ARG B 1 68 ? 0.612 19.391 6.648 1 95.19 68 ARG B N 1
ATOM 1677 C CA . ARG B 1 68 ? -0.441 19.797 7.578 1 95.19 68 ARG B CA 1
ATOM 1678 C C . ARG B 1 68 ? 0.048 19.734 9.023 1 95.19 68 ARG B C 1
ATOM 1680 O O . ARG B 1 68 ? 0.788 18.812 9.391 1 95.19 68 ARG B O 1
ATOM 1687 N N . THR B 1 69 ? -0.448 20.672 9.734 1 96.06 69 THR B N 1
ATOM 1688 C CA . THR B 1 69 ? -0.189 20.656 11.172 1 96.06 69 THR B CA 1
ATOM 1689 C C . THR B 1 69 ? -1.145 19.703 11.891 1 96.06 69 THR B C 1
ATOM 1691 O O . THR B 1 69 ? -2.139 19.266 11.305 1 96.06 69 THR B O 1
ATOM 1694 N N . VAL B 1 70 ? -0.802 19.359 13.164 1 95.19 70 VAL B N 1
ATOM 1695 C CA . VAL B 1 70 ? -1.679 18.516 13.969 1 95.19 70 VAL B CA 1
ATOM 1696 C C . VAL B 1 70 ? -3.062 19.156 14.062 1 95.19 70 VAL B C 1
ATOM 1698 O O . VAL B 1 70 ? -4.078 18.469 13.93 1 95.19 70 VAL B O 1
ATOM 1701 N N . LYS B 1 71 ? -3.084 20.469 14.211 1 95.44 71 LYS B N 1
ATOM 1702 C CA . LYS B 1 71 ? -4.344 21.188 14.328 1 95.44 71 LYS B CA 1
ATOM 1703 C C . LYS B 1 71 ? -5.172 21.078 13.055 1 95.44 71 LYS B C 1
ATOM 1705 O O . LYS B 1 71 ? -6.383 20.844 13.109 1 95.44 71 LYS B O 1
ATOM 1710 N N . GLU B 1 72 ? -4.562 21.234 11.969 1 96.44 72 GLU B N 1
ATOM 1711 C CA . GLU B 1 72 ? -5.258 21.094 10.695 1 96.44 72 GLU B CA 1
ATOM 1712 C C . GLU B 1 72 ? -5.797 19.688 10.5 1 96.44 72 GLU B C 1
ATOM 1714 O O . GLU B 1 72 ? -6.879 19.5 9.945 1 96.44 72 GLU B O 1
ATOM 1719 N N . LEU B 1 73 ? -5.02 18.688 10.938 1 97.5 73 LEU B N 1
ATOM 1720 C CA . LEU B 1 73 ? -5.449 17.297 10.844 1 97.5 73 LEU B CA 1
ATOM 1721 C C . LEU B 1 73 ? -6.629 17.031 11.773 1 97.5 73 LEU B C 1
ATOM 1723 O O . LEU B 1 73 ? -7.559 16.312 11.414 1 97.5 73 LEU B O 1
ATOM 1727 N N . GLN B 1 74 ? -6.625 17.672 12.938 1 97.38 74 GLN B N 1
ATOM 1728 C CA . GLN B 1 74 ? -7.758 17.578 13.852 1 97.38 74 GLN B CA 1
ATOM 1729 C C . GLN B 1 74 ? -9.031 18.125 13.211 1 97.38 74 GLN B C 1
ATOM 1731 O O . GLN B 1 74 ? -10.078 17.484 13.258 1 97.38 74 GLN B O 1
ATOM 1736 N N . GLU B 1 75 ? -8.93 19.25 12.648 1 97.19 75 GLU B N 1
ATOM 1737 C CA . GLU B 1 75 ? -10.07 19.922 12.031 1 97.19 75 GLU B CA 1
ATOM 1738 C C . GLU B 1 75 ? -10.617 19.125 10.859 1 97.19 75 GLU B C 1
ATOM 1740 O O . GLU B 1 75 ? -11.836 19 10.695 1 97.19 75 GLU B O 1
ATOM 1745 N N . ALA B 1 76 ? -9.719 18.562 10.125 1 96.25 76 ALA B N 1
ATOM 1746 C CA . ALA B 1 76 ? -10.117 17.828 8.93 1 96.25 76 ALA B CA 1
ATOM 1747 C C . ALA B 1 76 ? -10.75 16.484 9.297 1 96.25 76 ALA B C 1
ATOM 1749 O O . ALA B 1 76 ? -11.57 15.953 8.539 1 96.25 76 ALA B O 1
ATOM 1750 N N . THR B 1 77 ? -10.336 15.867 10.383 1 97.12 77 THR B N 1
ATOM 1751 C CA . THR B 1 77 ? -10.773 14.516 10.711 1 97.12 77 THR B CA 1
ATOM 1752 C C . THR B 1 77 ? -11.781 14.531 11.859 1 97.12 77 THR B C 1
ATOM 1754 O O . THR B 1 77 ? -12.484 13.547 12.086 1 97.12 77 THR B O 1
ATOM 1757 N N . GLY B 1 78 ? -11.742 15.57 12.656 1 97.44 78 GLY B N 1
ATOM 1758 C CA . GLY B 1 78 ? -12.594 15.648 13.836 1 97.44 78 GLY B CA 1
ATOM 1759 C C . GLY B 1 78 ? -12.039 14.883 15.023 1 97.44 78 GLY B C 1
ATOM 1760 O O . GLY B 1 78 ? -12.727 14.695 16.031 1 97.44 78 GLY B O 1
ATOM 1761 N N . LEU B 1 79 ? -10.906 14.422 14.969 1 97.75 79 LEU B N 1
ATOM 1762 C CA . LEU B 1 79 ? -10.273 13.641 16.031 1 97.75 79 LEU B CA 1
ATOM 1763 C C . LEU B 1 79 ? -9.562 14.555 17.016 1 97.75 79 LEU B C 1
ATOM 1765 O O . LEU B 1 79 ? -9.195 15.68 16.672 1 97.75 79 LEU B O 1
ATOM 1769 N N . SER B 1 80 ? -9.391 14.109 18.188 1 97.81 80 SER B N 1
ATOM 1770 C CA . SER B 1 80 ? -8.633 14.844 19.203 1 97.81 80 SER B CA 1
ATOM 1771 C C . SER B 1 80 ? -7.141 14.852 18.859 1 97.81 80 SER B C 1
ATOM 1773 O O . SER B 1 80 ? -6.668 14.023 18.094 1 97.81 80 SER B O 1
ATOM 1775 N N . GLN B 1 81 ? -6.418 15.727 19.469 1 95.75 81 GLN B N 1
ATOM 1776 C CA . GLN B 1 81 ? -4.969 15.812 19.297 1 95.75 81 GLN B CA 1
ATOM 1777 C C . GLN B 1 81 ? -4.293 14.516 19.719 1 95.75 81 GLN B C 1
ATOM 1779 O O . GLN B 1 81 ? -3.346 14.062 19.078 1 95.75 81 GLN B O 1
ATOM 1784 N N . THR B 1 82 ? -4.75 13.945 20.797 1 97.12 82 THR B N 1
ATOM 1785 C CA . THR B 1 82 ? -4.184 12.703 21.312 1 97.12 82 THR B CA 1
ATOM 1786 C C . THR B 1 82 ? -4.297 11.586 20.281 1 97.12 82 THR B C 1
ATOM 1788 O O . THR B 1 82 ? -3.32 10.883 20.016 1 97.12 82 THR B O 1
ATOM 1791 N N . LEU B 1 83 ? -5.457 11.375 19.672 1 97.56 83 LEU B N 1
ATOM 1792 C CA . LEU B 1 83 ? -5.695 10.312 18.703 1 97.56 83 LEU B CA 1
ATOM 1793 C C . LEU B 1 83 ? -4.895 10.555 17.422 1 97.56 83 LEU B C 1
ATOM 1795 O O . LEU B 1 83 ? -4.344 9.617 16.844 1 97.56 83 LEU B O 1
ATOM 1799 N N . VAL B 1 84 ? -4.914 11.828 17.016 1 97.62 84 VAL B N 1
ATOM 1800 C CA . VAL B 1 84 ? -4.133 12.172 15.82 1 97.62 84 VAL B CA 1
ATOM 1801 C C . VAL B 1 84 ? -2.666 11.812 16.047 1 97.62 84 VAL B C 1
ATOM 1803 O O . VAL B 1 84 ? -2.043 11.172 15.195 1 97.62 84 VAL B O 1
ATOM 1806 N N . SER B 1 85 ? -2.186 12.172 17.172 1 95.5 85 SER B N 1
ATOM 1807 C CA . SER B 1 85 ? -0.791 11.883 17.484 1 95.5 85 SER B CA 1
ATOM 1808 C C . SER B 1 85 ? -0.542 10.383 17.562 1 95.5 85 SER B C 1
ATOM 1810 O O . SER B 1 85 ? 0.469 9.883 17.062 1 95.5 85 SER B O 1
ATOM 1812 N N . HIS B 1 86 ? -1.4 9.711 18.188 1 97.44 86 HIS B N 1
ATOM 1813 C CA . HIS B 1 86 ? -1.319 8.258 18.312 1 97.44 86 HIS B CA 1
ATOM 1814 C C . HIS B 1 86 ? -1.251 7.586 16.953 1 97.44 86 HIS B C 1
ATOM 1816 O O . HIS B 1 86 ? -0.439 6.684 16.734 1 97.44 86 HIS B O 1
ATOM 1822 N N . HIS B 1 87 ? -2.029 8.055 16.047 1 97.62 87 HIS B N 1
ATOM 1823 C CA . HIS B 1 87 ? -2.094 7.445 14.719 1 97.62 87 HIS B CA 1
ATOM 1824 C C . HIS B 1 87 ? -0.908 7.867 13.859 1 97.62 87 HIS B C 1
ATOM 1826 O O . HIS B 1 87 ? -0.518 7.152 12.938 1 97.62 87 HIS B O 1
ATOM 1832 N N . LEU B 1 88 ? -0.373 9.016 14.148 1 97.06 88 LEU B N 1
ATOM 1833 C CA . LEU B 1 88 ? 0.761 9.508 13.375 1 97.06 88 LEU B CA 1
ATOM 1834 C C . LEU B 1 88 ? 2.051 8.812 13.797 1 97.06 88 LEU B C 1
ATOM 1836 O O . LEU B 1 88 ? 2.994 8.711 13.008 1 97.06 88 LEU B O 1
ATOM 1840 N N . ALA B 1 89 ? 2.137 8.305 14.953 1 97.25 89 ALA B N 1
ATOM 1841 C CA . ALA B 1 89 ? 3.35 7.723 15.523 1 97.25 89 ALA B CA 1
ATOM 1842 C C . ALA B 1 89 ? 3.836 6.543 14.688 1 97.25 89 ALA B C 1
ATOM 1844 O O . ALA B 1 89 ? 4.984 6.523 14.234 1 97.25 89 ALA B O 1
ATOM 1845 N N . PRO B 1 90 ? 3.008 5.52 14.406 1 97.06 90 PRO B N 1
ATOM 1846 C CA . PRO B 1 90 ? 3.475 4.406 13.578 1 97.06 90 PRO B CA 1
ATOM 1847 C C . PRO B 1 90 ? 3.898 4.852 12.18 1 97.06 90 PRO B C 1
ATOM 1849 O O . PRO B 1 90 ? 4.805 4.258 11.586 1 97.06 90 PRO B O 1
ATOM 1852 N N . LEU B 1 91 ? 3.275 5.898 11.633 1 94.31 91 LEU B N 1
ATOM 1853 C CA . LEU B 1 91 ? 3.629 6.414 10.312 1 94.31 91 LEU B CA 1
ATOM 1854 C C . LEU B 1 91 ? 5.02 7.043 10.336 1 94.31 91 LEU B C 1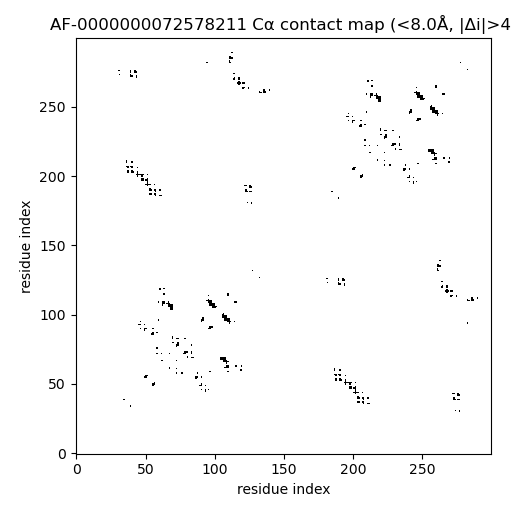
ATOM 1856 O O . LEU B 1 91 ? 5.801 6.852 9.398 1 94.31 91 LEU B O 1
ATOM 1860 N N . ARG B 1 92 ? 5.25 7.742 11.367 1 93.12 92 ARG B N 1
ATOM 1861 C CA . ARG B 1 92 ? 6.57 8.336 11.539 1 93.12 92 ARG B CA 1
ATOM 1862 C C . ARG B 1 92 ? 7.633 7.258 11.742 1 93.12 92 ARG B C 1
ATOM 1864 O O . ARG B 1 92 ? 8.719 7.328 11.164 1 93.12 92 ARG B O 1
ATOM 1871 N N . GLU B 1 93 ? 7.344 6.273 12.523 1 92.69 93 GLU B N 1
ATOM 1872 C CA . GLU B 1 93 ? 8.258 5.18 12.828 1 92.69 93 GLU B CA 1
ATOM 1873 C C . GLU B 1 93 ? 8.664 4.422 11.57 1 92.69 93 GLU B C 1
ATOM 1875 O O . GLU B 1 93 ? 9.805 3.973 11.445 1 92.69 93 GLU B O 1
ATOM 1880 N N . GLN B 1 94 ? 7.762 4.344 10.641 1 89.56 94 GLN B N 1
ATOM 1881 C CA . GLN B 1 94 ? 8.031 3.637 9.391 1 89.56 94 GLN B CA 1
ATOM 1882 C C . GLN B 1 94 ? 8.547 4.59 8.32 1 89.56 94 GLN B C 1
ATOM 1884 O O . GLN B 1 94 ? 8.578 4.246 7.137 1 89.56 94 GLN B O 1
ATOM 1889 N N . ASN B 1 95 ? 8.766 5.82 8.688 1 86.62 95 ASN B N 1
ATOM 1890 C CA . ASN B 1 95 ? 9.32 6.84 7.809 1 86.62 95 ASN B CA 1
ATOM 1891 C C . ASN B 1 95 ? 8.391 7.145 6.641 1 86.62 95 ASN B C 1
ATOM 1893 O O . ASN B 1 95 ? 8.844 7.305 5.504 1 86.62 95 ASN B O 1
ATOM 1897 N N . LEU B 1 96 ? 7.184 7.137 6.875 1 88.94 96 LEU B N 1
ATOM 1898 C CA . LEU B 1 96 ? 6.191 7.484 5.863 1 88.94 96 LEU B CA 1
ATOM 1899 C C . LEU B 1 96 ? 5.887 8.977 5.891 1 88.94 96 LEU B C 1
ATOM 1901 O O . LEU B 1 96 ? 5.598 9.578 4.848 1 88.94 96 LEU B O 1
ATOM 1905 N N . VAL B 1 97 ? 5.949 9.531 7.078 1 91.25 97 VAL B N 1
ATOM 1906 C CA . VAL B 1 97 ? 5.797 10.977 7.258 1 91.25 97 VAL B CA 1
ATOM 1907 C C . VAL B 1 97 ? 6.922 11.508 8.148 1 91.25 97 VAL B C 1
ATOM 1909 O O . VAL B 1 97 ? 7.582 10.734 8.852 1 91.25 97 VAL B O 1
ATOM 1912 N N . GLU B 1 98 ? 7.121 12.734 8.008 1 89.88 98 GLU B N 1
ATOM 1913 C CA . GLU B 1 98 ? 8.109 13.43 8.828 1 89.88 98 GLU B CA 1
ATOM 1914 C C . GLU B 1 98 ? 7.496 14.641 9.516 1 89.88 98 GLU B C 1
ATOM 1916 O O . GLU B 1 98 ? 6.684 15.352 8.922 1 89.88 98 GLU B O 1
ATOM 1921 N N . ALA B 1 99 ? 7.879 14.836 10.742 1 92.69 99 ALA B N 1
ATOM 1922 C CA . ALA B 1 99 ? 7.445 16.016 11.484 1 92.69 99 ALA B CA 1
ATOM 1923 C C . ALA B 1 99 ? 8.484 17.125 11.414 1 92.69 99 ALA B C 1
ATOM 1925 O O . ALA B 1 99 ? 9.648 16.922 11.773 1 92.69 99 ALA B O 1
ATOM 1926 N N . ILE B 1 100 ? 8.062 18.25 10.898 1 89.38 100 ILE B N 1
ATOM 1927 C CA . ILE B 1 100 ? 8.945 19.406 10.828 1 89.38 100 ILE B CA 1
ATOM 1928 C C . ILE B 1 100 ? 8.422 20.516 11.742 1 89.38 100 ILE B C 1
ATOM 1930 O O . ILE B 1 100 ? 7.223 20.797 11.758 1 89.38 100 ILE B O 1
ATOM 1934 N N . PRO B 1 101 ? 9.336 21.109 12.477 1 90.25 101 PRO B N 1
ATOM 1935 C CA . PRO B 1 101 ? 8.891 22.188 13.367 1 90.25 101 PRO B CA 1
ATOM 1936 C C . PRO B 1 101 ? 8.328 23.375 12.602 1 90.25 101 PRO B C 1
ATOM 1938 O O . PRO B 1 101 ? 8.906 23.797 11.594 1 90.25 101 PRO B O 1
ATOM 1941 N N . LYS B 1 102 ? 7.227 23.688 12.922 1 87.81 102 LYS B N 1
ATOM 1942 C CA . LYS B 1 102 ? 6.594 24.906 12.398 1 87.81 102 LYS B CA 1
ATOM 1943 C C . LYS B 1 102 ? 6.012 25.75 13.523 1 87.81 102 LYS B C 1
ATOM 1945 O O . LYS B 1 102 ? 4.918 25.469 14.016 1 87.81 102 LYS B O 1
ATOM 1950 N N . GLY B 1 103 ? 6.77 26.938 13.805 1 88.06 103 GLY B N 1
ATOM 1951 C CA . GLY B 1 103 ? 6.328 27.766 14.922 1 88.06 103 GLY B CA 1
ATOM 1952 C C . GLY B 1 103 ? 6.223 27 16.219 1 88.06 103 GLY B C 1
ATOM 1953 O O . GLY B 1 103 ? 7.195 26.391 16.688 1 88.06 103 GLY B O 1
ATOM 1954 N N . ARG B 1 104 ? 5.004 27.016 16.859 1 86.81 104 ARG B N 1
ATOM 1955 C CA . ARG B 1 104 ? 4.766 26.359 18.141 1 86.81 104 ARG B CA 1
ATOM 1956 C C . ARG B 1 104 ? 4.262 24.938 17.938 1 86.81 104 ARG B C 1
ATOM 1958 O O . ARG B 1 104 ? 3.943 24.25 18.922 1 86.81 104 ARG B O 1
ATOM 1965 N N . SER B 1 105 ? 4.117 24.547 16.688 1 87.75 105 SER B N 1
ATOM 1966 C CA . SER B 1 105 ? 3.602 23.203 16.422 1 87.75 105 SER B CA 1
ATOM 1967 C C . SER B 1 105 ? 4.453 22.484 15.383 1 87.75 105 SER B C 1
ATOM 1969 O O . SER B 1 105 ? 5.449 23.031 14.898 1 87.75 105 SER B O 1
ATOM 1971 N N . ASN B 1 106 ? 4.152 21.172 15.211 1 91.62 106 ASN B N 1
ATOM 1972 C CA . ASN B 1 106 ? 4.801 20.406 14.156 1 91.62 106 ASN B CA 1
ATOM 1973 C C . ASN B 1 106 ? 3.918 20.297 12.922 1 91.62 106 ASN B C 1
ATOM 1975 O O . ASN B 1 106 ? 2.689 20.266 13.031 1 91.62 106 ASN B O 1
ATOM 1979 N N . GLN B 1 107 ? 4.625 20.359 11.859 1 94.38 107 GLN B N 1
ATOM 1980 C CA . GLN B 1 107 ? 3.986 20.109 10.57 1 94.38 107 GLN B CA 1
ATOM 1981 C C . GLN B 1 107 ? 4.438 18.766 9.992 1 94.38 107 GLN B C 1
ATOM 1983 O O . GLN B 1 107 ? 5.625 18.438 10.031 1 94.38 107 GLN B O 1
ATOM 1988 N N . TYR B 1 108 ? 3.439 18.109 9.516 1 94.5 108 TYR B N 1
ATOM 1989 C CA . TYR B 1 108 ? 3.754 16.812 8.961 1 94.5 108 TYR B CA 1
ATOM 1990 C C . TYR B 1 108 ? 3.807 16.859 7.438 1 94.5 108 TYR B C 1
ATOM 1992 O O . TYR B 1 108 ? 2.939 17.469 6.801 1 94.5 108 TYR B O 1
ATOM 2000 N N . VAL B 1 109 ? 4.863 16.219 6.914 1 89 109 VAL B N 1
ATOM 2001 C CA . VAL B 1 109 ? 5.09 16.156 5.477 1 89 109 VAL B CA 1
ATOM 2002 C C . VAL B 1 109 ? 5.355 14.711 5.062 1 89 109 VAL B C 1
ATOM 2004 O O . VAL B 1 109 ? 5.766 13.891 5.887 1 89 109 VAL B O 1
ATOM 2007 N N . MET B 1 110 ? 5.012 14.445 3.818 1 87.19 110 MET B N 1
ATOM 2008 C CA . MET B 1 110 ? 5.379 13.133 3.295 1 87.19 110 MET B CA 1
ATOM 2009 C C . MET B 1 110 ? 6.895 12.977 3.232 1 87.19 110 MET B C 1
ATOM 2011 O O . MET B 1 110 ? 7.605 13.906 2.844 1 87.19 110 MET B O 1
ATOM 2015 N N . CYS B 1 111 ? 7.332 11.883 3.721 1 78.06 111 CYS B N 1
ATOM 2016 C CA . CYS B 1 111 ? 8.773 11.656 3.711 1 78.06 111 CYS B CA 1
ATOM 2017 C C . CYS B 1 111 ? 9.328 11.711 2.293 1 78.06 111 CYS B C 1
ATOM 2019 O O . CYS B 1 111 ? 10.398 12.273 2.061 1 78.06 111 CYS B O 1
ATOM 2021 N N . CYS B 1 112 ? 8.742 10.945 1.369 1 68.88 112 CYS B N 1
ATOM 2022 C CA . CYS B 1 112 ? 9.266 10.992 0.007 1 68.88 112 CYS B CA 1
ATOM 2023 C C . CYS B 1 112 ? 8.133 11.094 -1.006 1 68.88 112 CYS B C 1
ATOM 2025 O O . CYS B 1 112 ? 7.051 10.547 -0.791 1 68.88 112 CYS B O 1
ATOM 2027 N N . GLN B 1 113 ? 8.344 12.039 -1.884 1 62.53 113 GLN B N 1
ATOM 2028 C CA . GLN B 1 113 ? 7.371 12.211 -2.955 1 62.53 113 GLN B CA 1
ATOM 2029 C C . GLN B 1 113 ? 7.113 10.891 -3.684 1 62.53 113 GLN B C 1
ATOM 2031 O O . GLN B 1 113 ? 6 10.648 -4.148 1 62.53 113 GLN B O 1
ATOM 2036 N N . THR B 1 114 ? 8.156 10.117 -3.566 1 63.59 114 THR B N 1
ATOM 2037 C CA . THR B 1 114 ? 8.055 8.852 -4.277 1 63.59 114 THR B CA 1
ATOM 2038 C C . THR B 1 114 ? 7.023 7.941 -3.615 1 63.59 114 THR B C 1
ATOM 2040 O O . THR B 1 114 ? 6.395 7.113 -4.281 1 63.59 114 THR B O 1
ATOM 2043 N N . LEU B 1 115 ? 6.805 8.203 -2.352 1 71.25 115 LEU B N 1
ATOM 2044 C CA . LEU B 1 115 ? 5.801 7.41 -1.652 1 71.25 115 LEU B CA 1
ATOM 2045 C C . LEU B 1 115 ? 4.402 7.965 -1.897 1 71.25 115 LEU B C 1
ATOM 2047 O O . LEU B 1 115 ? 3.422 7.215 -1.89 1 71.25 115 LEU B O 1
ATOM 2051 N N . ALA B 1 116 ? 4.391 9.219 -2.135 1 70.19 116 ALA B N 1
ATOM 2052 C CA . ALA B 1 116 ? 3.1 9.883 -2.314 1 70.19 116 ALA B CA 1
ATOM 2053 C C . ALA B 1 116 ? 2.404 9.383 -3.582 1 70.19 116 ALA B C 1
ATOM 2055 O O . ALA B 1 116 ? 1.189 9.18 -3.59 1 70.19 116 ALA B O 1
ATOM 2056 N N . GLU B 1 117 ? 3.256 9.07 -4.504 1 71.5 117 GLU B N 1
ATOM 2057 C CA . GLU B 1 117 ? 2.693 8.688 -5.793 1 71.5 117 GLU B CA 1
ATOM 2058 C C . GLU B 1 117 ? 2.045 7.309 -5.727 1 71.5 117 GLU B C 1
ATOM 2060 O O . GLU B 1 117 ? 0.883 7.141 -6.105 1 71.5 117 GLU B O 1
ATOM 2065 N N . PRO B 1 118 ? 2.768 6.398 -5.195 1 73.25 118 PRO B N 1
ATOM 2066 C CA . PRO B 1 118 ? 2.115 5.09 -5.109 1 73.25 118 PRO B CA 1
ATOM 2067 C C . PRO B 1 118 ? 0.905 5.094 -4.176 1 73.25 118 PRO B C 1
ATOM 2069 O O . PRO B 1 118 ? -0.084 4.406 -4.441 1 73.25 118 PRO B O 1
ATOM 2072 N N . LEU B 1 119 ? 0.921 5.855 -3.182 1 70.75 119 LEU B N 1
ATOM 2073 C CA . LEU B 1 119 ? -0.217 5.957 -2.275 1 70.75 119 LEU B CA 1
ATOM 2074 C C . LEU B 1 119 ? -1.427 6.555 -2.984 1 70.75 119 LEU B C 1
ATOM 2076 O O . LEU B 1 119 ? -2.547 6.062 -2.834 1 70.75 119 LEU B O 1
ATOM 2080 N N . ARG B 1 120 ? -1.146 7.562 -3.736 1 68.56 120 ARG B N 1
ATOM 2081 C CA . ARG B 1 120 ? -2.213 8.203 -4.5 1 68.56 120 ARG B CA 1
ATOM 2082 C C . ARG B 1 120 ? -2.762 7.262 -5.566 1 68.56 120 ARG B C 1
ATOM 2084 O O . ARG B 1 120 ? -3.971 7.219 -5.805 1 68.56 120 ARG B O 1
ATOM 2091 N N . MET B 1 121 ? -1.854 6.566 -6.133 1 71.06 121 MET B N 1
ATOM 2092 C CA . MET B 1 121 ? -2.277 5.602 -7.141 1 71.06 121 MET B CA 1
ATOM 2093 C C . MET B 1 121 ? -3.164 4.523 -6.527 1 71.06 121 MET B C 1
ATOM 2095 O O . MET B 1 121 ? -4.203 4.172 -7.09 1 71.06 121 MET B O 1
ATOM 2099 N N . PHE B 1 122 ? -2.783 4.09 -5.395 1 72.06 122 PHE B N 1
ATOM 2100 C CA . PHE B 1 122 ? -3.584 3.09 -4.695 1 72.06 122 PHE B CA 1
ATOM 2101 C C . PHE B 1 122 ? -4.938 3.664 -4.297 1 72.06 122 PHE B C 1
ATOM 2103 O O . PHE B 1 122 ? -5.965 2.994 -4.422 1 72.06 122 PHE B O 1
ATOM 2110 N N . ALA B 1 123 ? -4.91 4.879 -3.932 1 64.75 123 ALA B N 1
ATOM 2111 C CA . ALA B 1 123 ? -6.148 5.531 -3.51 1 64.75 123 ALA B CA 1
ATOM 2112 C C . ALA B 1 123 ? -7.094 5.727 -4.691 1 64.75 123 ALA B C 1
ATOM 2114 O O . ALA B 1 123 ? -8.312 5.656 -4.539 1 64.75 123 ALA B O 1
ATOM 2115 N N . SER B 1 124 ? -6.484 5.941 -5.805 1 67.62 124 SER B N 1
ATOM 2116 C CA . SER B 1 124 ? -7.297 6.117 -7.004 1 67.62 124 SER B CA 1
ATOM 2117 C C . SER B 1 124 ? -7.887 4.793 -7.469 1 67.62 124 SER B C 1
ATOM 2119 O O . SER B 1 124 ? -8.969 4.762 -8.062 1 67.62 124 SER B O 1
ATOM 2121 N N . LEU B 1 125 ? -7.168 3.752 -7.25 1 62.78 125 LEU B N 1
ATOM 2122 C CA . LEU B 1 125 ? -7.629 2.422 -7.637 1 62.78 125 LEU B CA 1
ATOM 2123 C C . LEU B 1 125 ? -8.758 1.955 -6.727 1 62.78 125 LEU B C 1
ATOM 2125 O O . LEU B 1 125 ? -9.648 1.218 -7.16 1 62.78 125 LEU B O 1
ATOM 2129 N N . ALA B 1 126 ? -8.57 2.236 -5.457 1 58.56 126 ALA B N 1
ATOM 2130 C CA . ALA B 1 126 ? -9.633 1.876 -4.52 1 58.56 126 ALA B CA 1
ATOM 2131 C C . ALA B 1 126 ? -10.984 2.377 -5.008 1 58.56 126 ALA B C 1
ATOM 2133 O O . ALA B 1 126 ? -12.016 1.755 -4.742 1 58.56 126 ALA B O 1
ATOM 2134 N N . ALA B 1 127 ? -10.867 3.443 -5.746 1 57.88 127 ALA B N 1
ATOM 2135 C CA . ALA B 1 127 ? -12.102 4.008 -6.277 1 57.88 127 ALA B CA 1
ATOM 2136 C C . ALA B 1 127 ? -12.547 3.268 -7.535 1 57.88 127 ALA B C 1
ATOM 2138 O O . ALA B 1 127 ? -13.648 3.506 -8.047 1 57.88 127 ALA B O 1
ATOM 2139 N N . MET B 1 128 ? -11.617 2.43 -7.945 1 57.59 128 MET B N 1
ATOM 2140 C CA . MET B 1 128 ? -12 1.741 -9.172 1 57.59 128 MET B CA 1
ATOM 2141 C C . MET B 1 128 ? -13.047 0.671 -8.898 1 57.59 128 MET B C 1
ATOM 2143 O O . MET B 1 128 ? -12.945 -0.07 -7.922 1 57.59 128 MET B O 1
ATOM 2147 N N . ASP B 1 129 ? -14.109 0.896 -9.414 1 57.25 129 ASP B N 1
ATOM 2148 C CA . ASP B 1 129 ? -15.211 -0.049 -9.312 1 57.25 129 ASP B CA 1
ATOM 2149 C C . ASP B 1 129 ? -14.859 -1.386 -9.953 1 57.25 129 ASP B C 1
ATOM 2151 O O . ASP B 1 129 ? -13.938 -1.461 -10.773 1 57.25 129 ASP B O 1
ATOM 2155 N N . PRO B 1 130 ? -15.438 -2.418 -9.336 1 59.22 130 PRO B N 1
ATOM 2156 C CA . PR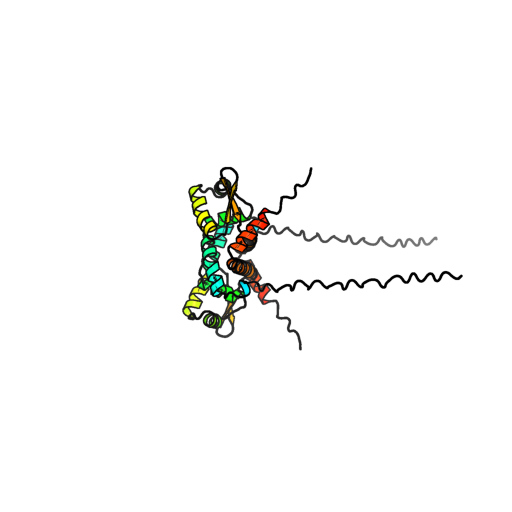O B 1 130 ? -15.227 -3.75 -9.906 1 59.22 130 PRO B CA 1
ATOM 2157 C C . PRO B 1 130 ? -15.32 -3.76 -11.43 1 59.22 130 PRO B C 1
ATOM 2159 O O . PRO B 1 130 ? -14.617 -4.527 -12.094 1 59.22 130 PRO B O 1
ATOM 2162 N N . GLU B 1 131 ? -16.062 -2.896 -11.875 1 60.28 131 GLU B N 1
ATOM 2163 C CA . GLU B 1 131 ? -16.219 -2.855 -13.32 1 60.28 131 GLU B CA 1
ATOM 2164 C C . GLU B 1 131 ? -14.945 -2.363 -14.008 1 60.28 131 GLU B C 1
ATOM 2166 O O . GLU B 1 131 ? -14.57 -2.867 -15.07 1 60.28 131 GLU B O 1
ATOM 2171 N N . THR B 1 132 ? -14.328 -1.438 -13.391 1 60.19 132 THR B N 1
ATOM 2172 C CA . THR B 1 132 ? -13.102 -0.906 -13.961 1 60.19 132 THR B CA 1
ATOM 2173 C C . THR B 1 132 ? -11.969 -1.929 -13.867 1 60.19 132 THR B C 1
ATOM 2175 O O . THR B 1 132 ? -11.164 -2.064 -14.789 1 60.19 132 THR B O 1
ATOM 2178 N N . VAL B 1 133 ? -12.078 -2.59 -12.797 1 60 133 VAL B N 1
ATOM 2179 C CA . VAL B 1 133 ? -11.102 -3.662 -12.633 1 60 133 VAL B CA 1
ATOM 2180 C C . VAL B 1 133 ? -11.289 -4.703 -13.734 1 60 133 VAL B C 1
ATOM 2182 O O . VAL B 1 133 ? -10.305 -5.16 -14.336 1 60 133 VAL B O 1
ATOM 2185 N N . ALA B 1 134 ? -12.492 -5.012 -13.93 1 61.09 134 ALA B N 1
ATOM 2186 C CA . ALA B 1 134 ? -12.797 -5.984 -14.969 1 61.09 134 ALA B CA 1
ATOM 2187 C C . ALA B 1 134 ? -12.312 -5.496 -16.328 1 61.09 134 ALA B C 1
ATOM 2189 O O . ALA B 1 134 ? -11.812 -6.289 -17.141 1 61.09 134 ALA B O 1
ATOM 2190 N N . ALA B 1 135 ? -12.445 -4.277 -16.562 1 61.12 135 ALA B N 1
ATOM 2191 C CA . ALA B 1 135 ? -12.039 -3.693 -17.828 1 61.12 135 ALA B CA 1
ATOM 2192 C C . ALA B 1 135 ? -10.516 -3.734 -17.984 1 61.12 135 ALA B C 1
ATOM 2194 O O . ALA B 1 135 ? -10.008 -3.922 -19.094 1 61.12 135 ALA B O 1
ATOM 2195 N N . CYS B 1 136 ? -9.945 -3.516 -16.891 1 59.38 136 CYS B N 1
ATOM 2196 C CA . CYS B 1 136 ? -8.484 -3.566 -16.922 1 59.38 136 CYS B CA 1
ATOM 2197 C C . CYS B 1 136 ? -7.996 -4.977 -17.234 1 59.38 136 CYS B C 1
ATOM 2199 O O . CYS B 1 136 ? -6.945 -5.148 -17.859 1 59.38 136 CYS B O 1
ATOM 2201 N N . LEU B 1 137 ? -8.703 -5.906 -16.766 1 57.97 137 LEU B N 1
ATOM 2202 C CA . LEU B 1 137 ? -8.352 -7.301 -17.016 1 57.97 137 LEU B CA 1
ATOM 2203 C C . LEU B 1 137 ? -8.547 -7.648 -18.484 1 57.97 137 LEU B C 1
ATOM 2205 O O . LEU B 1 137 ? -7.824 -8.492 -19.031 1 57.97 137 LEU B O 1
ATOM 2209 N N . GLN B 1 138 ? -9.531 -7.105 -19.016 1 55.72 138 GLN B N 1
ATOM 2210 C CA . GLN B 1 138 ? -9.812 -7.387 -20.422 1 55.72 138 GLN B CA 1
ATOM 2211 C C . GLN B 1 138 ? -8.766 -6.754 -21.328 1 55.72 138 GLN B C 1
ATOM 2213 O O . GLN B 1 138 ? -8.422 -7.312 -22.375 1 55.72 138 GLN B O 1
ATOM 2218 N N . THR B 1 139 ? -8.477 -5.488 -21.047 1 50.88 139 THR B N 1
ATOM 2219 C CA . THR B 1 139 ? -7.547 -4.824 -21.953 1 50.88 139 THR B CA 1
ATOM 2220 C C . THR B 1 139 ? -6.156 -5.438 -21.844 1 50.88 139 THR B C 1
ATOM 2222 O O . THR B 1 139 ? -5.402 -5.461 -22.812 1 50.88 139 THR B O 1
ATOM 2225 N N . GLY B 1 140 ? -5.68 -5.75 -20.766 1 46.94 140 GLY B N 1
ATOM 2226 C CA . GLY B 1 140 ? -4.359 -6.348 -20.656 1 46.94 140 GLY B CA 1
ATOM 2227 C C . GLY B 1 140 ? -4.27 -7.723 -21.297 1 46.94 140 GLY B C 1
ATOM 2228 O O . GLY B 1 140 ? -3.176 -8.18 -21.625 1 46.94 140 GLY B O 1
ATOM 2229 N N . ALA B 1 141 ? -5.332 -8.531 -21.25 1 43.25 141 ALA B N 1
ATOM 2230 C CA . ALA B 1 141 ? -5.32 -9.82 -21.938 1 43.25 141 ALA B CA 1
ATOM 2231 C C . ALA B 1 141 ? -5.199 -9.641 -23.438 1 43.25 141 ALA B C 1
ATOM 2233 O O . ALA B 1 141 ? -4.777 -10.555 -24.156 1 43.25 141 ALA B O 1
ATOM 2234 N N . GLY B 1 142 ? -5.809 -8.547 -23.938 1 40.62 142 GLY B N 1
ATOM 2235 C CA . GLY B 1 142 ? -5.934 -8.484 -25.391 1 40.62 142 GLY B CA 1
ATOM 2236 C C . GLY B 1 142 ? -4.629 -8.141 -26.094 1 40.62 142 GLY B C 1
ATOM 2237 O O . GLY B 1 142 ? -4.613 -7.902 -27.297 1 40.62 142 GLY B O 1
ATOM 2238 N N . GLN B 1 143 ? -3.758 -7.473 -25.453 1 39.97 143 GLN B N 1
ATOM 2239 C CA . GLN B 1 143 ? -2.734 -7.215 -26.469 1 39.97 143 GLN B CA 1
ATOM 2240 C C . GLN B 1 143 ? -2.113 -8.516 -26.969 1 39.97 143 GLN B C 1
ATOM 2242 O O . GLN B 1 143 ? -1.534 -9.273 -26.188 1 39.97 143 GLN B O 1
ATOM 2247 N N . PRO B 1 144 ? -2.629 -9.086 -27.969 1 37.66 144 PRO B N 1
ATOM 2248 C CA . PRO B 1 144 ? -2.012 -10.242 -28.625 1 37.66 144 PRO B CA 1
ATOM 2249 C C . PRO B 1 144 ? -0.491 -10.133 -28.703 1 37.66 144 PRO B C 1
ATOM 2251 O O . PRO B 1 144 ? 0.045 -9.031 -28.844 1 37.66 144 PRO B O 1
ATOM 2254 N N . ALA B 1 145 ? 0.29 -10.977 -28.078 1 35.06 145 ALA B N 1
ATOM 2255 C CA . ALA B 1 145 ? 1.688 -11.102 -28.484 1 35.06 145 ALA B CA 1
ATOM 2256 C C . ALA B 1 145 ? 1.849 -10.852 -29.969 1 35.06 145 ALA B C 1
ATOM 2258 O O . ALA B 1 145 ? 1.152 -11.461 -30.797 1 35.06 145 ALA B O 1
ATOM 2259 N N . ALA B 1 146 ? 2.186 -9.742 -30.422 1 35.25 146 ALA B N 1
ATOM 2260 C CA . ALA B 1 146 ? 2.641 -9.641 -31.797 1 35.25 146 ALA B CA 1
ATOM 2261 C C . ALA B 1 146 ? 3.463 -10.867 -32.188 1 35.25 146 ALA B C 1
ATOM 2263 O O . ALA B 1 146 ? 4.441 -11.203 -31.531 1 35.25 146 ALA B O 1
ATOM 2264 N N . ALA B 1 147 ? 2.896 -11.922 -32.75 1 34.56 147 ALA B N 1
ATOM 2265 C CA . ALA B 1 147 ? 3.631 -12.914 -33.531 1 34.56 147 ALA B CA 1
ATOM 2266 C C . ALA B 1 147 ? 4.734 -12.258 -34.344 1 34.56 147 ALA B C 1
ATOM 2268 O O . ALA B 1 147 ? 4.465 -11.398 -35.188 1 34.56 147 ALA B O 1
ATOM 2269 N N . GLN B 1 148 ? 5.902 -11.844 -33.812 1 34.47 148 GLN B N 1
ATOM 2270 C CA . GLN B 1 148 ? 7.02 -11.742 -34.75 1 34.47 148 GLN B CA 1
ATOM 2271 C C . GLN B 1 148 ? 7.023 -12.914 -35.719 1 34.47 148 GLN B C 1
ATOM 2273 O O . GLN B 1 148 ? 7.016 -14.078 -35.312 1 34.47 148 GLN B O 1
ATOM 2278 N N . GLY B 1 149 ? 6.324 -12.852 -36.844 1 31.08 149 GLY B N 1
ATOM 2279 C CA . GLY B 1 149 ? 6.531 -13.664 -38 1 31.08 149 GLY B CA 1
ATOM 2280 C C . GLY B 1 149 ? 7.945 -14.211 -38.125 1 31.08 149 GLY B C 1
ATOM 2281 O O . GLY B 1 149 ? 8.914 -13.492 -37.844 1 31.08 149 GLY B O 1
ATOM 2282 N N . ALA B 1 150 ? 8.172 -15.562 -38.375 1 28.36 150 ALA B N 1
ATOM 2283 C CA . ALA B 1 150 ? 9.32 -16.078 -39.125 1 28.36 150 ALA B CA 1
ATOM 2284 C C . ALA B 1 150 ? 9.43 -15.375 -40.469 1 28.36 150 ALA B C 1
ATOM 2286 O O . ALA B 1 150 ? 8.422 -15.133 -41.125 1 28.36 150 ALA B O 1
#

pLDDT: mean 71.22, std 23.71, range [28.19, 97.81]

Organism: Streptomyces coelicolor (strain ATCC BAA-471 / A3(2) / M145) (NCBI:txid100226)

Solvent-accessible surface area (backbone atoms only — not comparable to full-atom values): 17078 Å² total; per-residue (Å²): 134,84,81,78,80,70,76,72,73,75,77,74,78,73,71,72,71,69,69,64,74,68,75,69,72,62,72,70,63,54,75,55,74,70,53,50,50,58,57,32,15,60,50,30,16,62,46,32,47,48,42,28,36,43,67,36,28,20,54,49,52,52,26,59,76,40,69,38,34,63,66,56,50,23,69,73,68,69,47,53,68,67,57,50,49,60,48,44,46,55,33,40,74,57,57,52,33,40,78,38,86,44,93,96,43,48,27,33,30,57,27,33,72,74,55,43,49,28,52,49,48,46,38,48,47,43,58,44,45,73,65,52,43,52,48,40,42,51,55,67,67,55,62,65,74,75,72,77,73,134,134,83,82,78,80,72,77,71,74,76,78,73,78,75,72,73,72,71,68,66,74,68,75,67,72,61,71,69,64,56,74,55,73,70,51,50,51,58,56,32,15,60,52,29,15,63,46,32,47,48,43,28,35,43,65,35,28,20,53,49,52,53,25,59,76,40,69,38,33,64,66,56,50,23,70,73,69,70,46,52,70,68,56,50,49,60,47,44,45,54,34,41,75,58,56,53,32,40,78,39,84,44,92,98,42,50,27,32,32,56,25,32,72,74,54,44,48,28,51,50,50,46,39,48,48,42,57,45,44,73,65,52,44,51,50,40,42,52,57,68,65,56,63,65,77,74,75,77,74,130

InterPro domains:
  IPR001845 HTH ArsR-type DNA-binding domain [PF01022] (53-98)
  IPR001845 HTH ArsR-type DNA-binding domain [PR00778] (48-63)
  IPR001845 HTH ArsR-type DNA-binding domain [PR00778] (80-95)
  IPR001845 HTH ArsR-type DNA-binding domain [PR00778] (95-110)
  IPR001845 HTH ArsR-type DNA-binding domain [PS50987] (36-130)
  IPR001845 HTH ArsR-type DNA-binding domain [SM00418] (46-124)
  IPR011991 ArsR-like helix-turn-helix domain [cd00090] (48-108)
  IPR036388 Winged helix-like DNA-binding domain superfamily [G3DSA:1.10.10.10] (28-136)
  IPR036390 Winged helix DNA-binding domain superfamily [SSF46785] (37-123)
  IPR051081 HTH-type Metal-responsive Transcriptional Regulators [PTHR33154] (38-127)

Nearest PDB structures (foldseek):
  4ooi-assembly1_A  TM=9.143E-01  e=2.706E-06  Vibrio cholerae O1 biovar El Tor str. N16961
  1r1u-assembly2_D  TM=9.423E-01  e=7.043E-06  Staphylococcus aureus
  4k2e-assembly1_B  TM=9.360E-01  e=8.945E-06  Vibrio cholerae O1 biovar El Tor str. N16961
  1r22-assembly1_B  TM=9.240E-01  e=1.206E-05  Synechococcus elongatus PCC 7942 = FACHB-805
  6o8m-assembly1_A  TM=8.631E-01  e=5.545E-06  Rhodobacter capsulatus

Radius of gyration: 30.44 Å; Cα contacts (8 Å, |Δi|>4): 309; chains: 2; bounding box: 101×70×106 Å

Sequence (300 aa):
MRRIDSTARPAGEREVAMARPSKLRVAVSDPDQWLSERERAQMLAPKLRALADETRLTLILLIAQRPRTVKELQEATGLSQTLVSHHLAPLREQNLVEAIPKGRSNQYVMCCQTLAEPLRMFASLAAMDPETVAACLQTGAGQPAAAQGAMRRIDSTARPAGEREVAMARPSKLRVAVSDPDQWLSERERAQMLAPKLRALADETRLTLILLIAQRPRTVKELQEATGLSQTLVSHHLAPLREQNLVEAIPKGRSNQYVMCCQTLAEPLRMFASLAAMDPETVAACLQTGAGQPAAAQGA

Foldseek 3Di:
DPPPPVPPPPDPPPPPPPPPPPPPPPVPVVVVVPDDPVRVCVLCVLLVVLCVDPLLVVLLLVQLVDKDWLVRSCVVPVDDSVVSVVSCVSCVVSQQWDWDDDVPTTIIHGRDNVSSVVSVVVVVCVPPDPVNVVVVVVVVVPPPPPPPDD/DPPPPPPPPPDPDPPPPPPPPPPPPPVPVPVVVPDDPVRVCVLCVLLVVLCVDPLLVVLLLVQLVDKDWLVRSCVVPVDDSVVSVVSCVSCVVSQQWDWDDDVPTTIIHGRDNVSSVVSVVVVVCVPPDPVNVVVVVVVVVPPPPPPPDD